Protein AF-A0A1G0PG76-F1 (afdb_monomer_lite)

Sequence (244 aa):
MGQVPKQGDIPYLIIGNGRLAKHIAHYFDLSEIPYLNWYRKSSKSLSSLIPQSQKILVLINDDEIENFISQNKTSFENKTWIHCSGLLSTPLAESAHPLMTFTNELYDLETYKQIPFVAEKGRKTFVKLFPELSNPSFEIESELKPLYHAWCVMSGNFTTILWQRFFEVFEKQFKIDKEYSFPYLKMISENLMKSNSPLTGPLARGDKKVIEKNLSALQDEPFVEIYRSFVNTFNKMKEGGNQK

Secondary structure (DSSP, 8-state):
-PPPPPTT-EEEEEE--SHHHHHHHHHHHHTT--EEEE-TT-SS-HHHHGGGEEEEEE-S-HHHHHHHHHHHHTT-TTSEEEE--SS---TTSEEEEESS---SSPPPHHHHHH--EEEETTS--HHHH-TT----EEEE-GGGHHHHHHHHIIIIIIHHHHHHHHHHHHHHTS---GGGGHHHHHHHHHHHHH-S----SHHHHT-HHHHHHHHHHTTTSTHHHHHHHHHHHHHHHHHHHTT-

pLDDT: mean 93.19, std 12.08, range [35.09, 98.75]

Foldseek 3Di:
DDDDPPQAPAAEEEEDDDQVSVQVVVLCVLLVHGYHYDYPPDPDDPVVRLSSYQEYEHEDDPVCQVVVLVVPCVVPVRHAYEYQDLQDDDPSHWYWHWLDDTDNDHDDNVVVLATEIETAPPGDWPCRNCVSHNHHYYHDHNVCSVVVVVVSCVVPVVVVVVLVVVQVCCCPVVVHHSVVCVVVVVVLVVLVVPDPCSDDDCLVVVPVVVLVVVLVVCVVPPCSVVSVVVSVVSVVVVVVVVVD

Radius of gyration: 22.95 Å; chains: 1; bounding box: 56×47×60 Å

Structure (mmCIF, N/CA/C/O backbone):
data_AF-A0A1G0PG76-F1
#
_entry.id   AF-A0A1G0PG76-F1
#
loop_
_atom_site.group_PDB
_atom_site.id
_atom_site.type_symbol
_atom_site.label_atom_id
_atom_site.label_alt_id
_atom_site.label_comp_id
_atom_site.label_asym_id
_atom_site.label_entity_id
_atom_site.label_seq_id
_atom_site.pdbx_PDB_ins_code
_atom_site.Cartn_x
_atom_site.Cartn_y
_atom_site.Cartn_z
_atom_site.occupancy
_atom_site.B_iso_or_equiv
_atom_site.auth_seq_id
_atom_site.auth_comp_id
_atom_site.auth_asym_id
_atom_site.auth_atom_id
_atom_site.pdbx_PDB_model_num
ATOM 1 N N . MET A 1 1 ? 26.202 -26.787 -29.963 1.00 35.22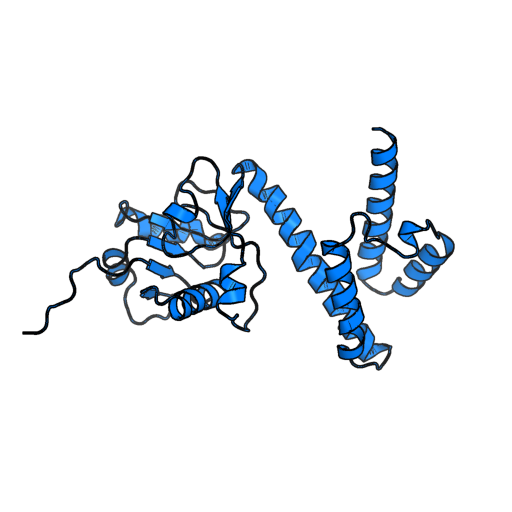 1 MET A N 1
ATOM 2 C CA . MET A 1 1 ? 26.374 -25.319 -29.998 1.00 35.22 1 MET A CA 1
ATOM 3 C C . MET A 1 1 ? 25.238 -24.713 -29.192 1.00 35.22 1 MET A C 1
ATOM 5 O O . MET A 1 1 ? 24.112 -24.718 -29.668 1.00 35.22 1 MET A O 1
ATOM 9 N N . GLY A 1 2 ? 25.495 -24.329 -27.940 1.00 39.50 2 GLY A N 1
ATOM 10 C CA . GLY A 1 2 ? 24.492 -23.652 -27.116 1.00 39.50 2 GLY A CA 1
ATOM 11 C C . GLY A 1 2 ? 24.314 -22.228 -27.626 1.00 39.50 2 GLY A C 1
ATOM 12 O O . GLY A 1 2 ? 25.303 -21.515 -27.782 1.00 39.50 2 GLY A O 1
ATOM 13 N N . GLN A 1 3 ? 23.083 -21.840 -27.949 1.00 35.22 3 GLN A N 1
ATOM 14 C CA . GLN A 1 3 ? 22.776 -20.451 -28.266 1.00 35.22 3 GLN A CA 1
ATOM 15 C C . GLN A 1 3 ? 23.076 -19.594 -27.034 1.00 35.22 3 GLN A C 1
ATOM 17 O O . GLN A 1 3 ? 22.558 -19.843 -25.948 1.00 35.22 3 GLN A O 1
ATOM 22 N N . VAL A 1 4 ? 23.941 -18.599 -27.209 1.00 42.03 4 VAL A N 1
ATOM 23 C CA . VAL A 1 4 ? 24.109 -17.509 -26.248 1.00 42.03 4 VAL A CA 1
ATOM 24 C C . VAL A 1 4 ? 22.804 -16.697 -26.280 1.00 42.03 4 VAL A C 1
ATOM 26 O O . VAL A 1 4 ? 22.388 -16.328 -27.382 1.00 42.03 4 VAL A O 1
ATOM 29 N N . PRO A 1 5 ? 22.134 -16.437 -25.139 1.00 38.19 5 PRO A N 1
ATOM 30 C CA . PRO A 1 5 ? 20.925 -15.614 -25.109 1.00 38.19 5 PRO A CA 1
ATOM 31 C C . PRO A 1 5 ? 21.213 -14.245 -25.726 1.00 38.19 5 PRO A C 1
ATOM 33 O O . PRO A 1 5 ? 22.286 -13.674 -25.494 1.00 38.19 5 PRO A O 1
ATOM 36 N N . LYS A 1 6 ? 20.290 -13.722 -26.539 1.00 46.47 6 LYS A N 1
ATOM 37 C CA . LYS A 1 6 ? 20.491 -12.424 -27.179 1.00 46.47 6 LYS A CA 1
ATOM 38 C C . LYS A 1 6 ? 20.482 -11.349 -26.093 1.00 46.47 6 LYS A C 1
ATOM 40 O O . LYS A 1 6 ? 19.709 -11.368 -25.139 1.00 46.47 6 LYS A O 1
ATOM 45 N N . GLN A 1 7 ? 21.395 -10.396 -26.221 1.00 45.19 7 GLN A N 1
ATOM 46 C CA . GLN A 1 7 ? 21.502 -9.265 -25.311 1.00 45.19 7 GLN A CA 1
ATOM 47 C C . GLN A 1 7 ? 20.238 -8.393 -25.465 1.00 45.19 7 GLN A C 1
ATOM 49 O O . GLN A 1 7 ? 20.139 -7.623 -26.416 1.00 45.19 7 GLN A O 1
ATOM 54 N N . GLY A 1 8 ? 19.251 -8.571 -24.574 1.00 53.16 8 GLY A N 1
ATOM 55 C CA . GLY A 1 8 ? 17.958 -7.865 -24.616 1.00 53.16 8 GLY A CA 1
ATOM 56 C C . GLY A 1 8 ? 16.705 -8.653 -24.190 1.00 53.16 8 GLY A C 1
ATOM 57 O O . GLY A 1 8 ? 15.612 -8.104 -24.313 1.00 53.16 8 GLY A O 1
ATOM 58 N N . ASP A 1 9 ? 16.838 -9.889 -23.695 1.00 71.62 9 ASP A N 1
ATOM 59 C CA . ASP A 1 9 ? 15.709 -10.829 -23.546 1.00 71.62 9 ASP A CA 1
ATOM 60 C C . ASP A 1 9 ? 14.936 -10.777 -22.203 1.00 71.62 9 ASP A C 1
ATOM 62 O O . ASP A 1 9 ? 13.908 -11.440 -22.081 1.00 71.62 9 ASP A O 1
ATOM 66 N N . ILE A 1 10 ? 15.368 -10.013 -21.185 1.00 86.00 10 ILE A N 1
ATOM 67 C CA . ILE A 1 10 ? 14.664 -9.973 -19.884 1.00 86.00 10 ILE A CA 1
ATOM 68 C C . ILE A 1 10 ? 13.759 -8.732 -19.811 1.00 86.00 10 ILE A C 1
ATOM 70 O O . ILE A 1 10 ? 14.250 -7.614 -19.943 1.00 86.00 10 ILE A O 1
ATOM 74 N N . PRO A 1 11 ? 12.442 -8.856 -19.577 1.00 91.19 11 PRO A N 1
ATOM 75 C CA . PRO A 1 11 ? 11.547 -7.702 -19.642 1.00 91.19 11 PRO A CA 1
ATOM 76 C C . PRO A 1 11 ? 11.787 -6.689 -18.509 1.00 91.19 11 PRO A C 1
ATOM 78 O O . PRO A 1 11 ? 11.746 -5.477 -18.756 1.00 91.19 11 PRO A O 1
ATOM 81 N N . TYR A 1 12 ? 12.120 -7.162 -17.302 1.00 97.94 12 TYR A N 1
ATOM 82 C CA . TYR A 1 12 ? 12.172 -6.333 -16.094 1.00 97.94 12 TYR A CA 1
ATOM 83 C C . TYR A 1 12 ? 13.510 -6.401 -15.346 1.00 97.94 12 TYR A C 1
ATOM 85 O O . TYR A 1 12 ? 14.101 -7.467 -15.180 1.00 97.94 12 TYR A O 1
ATOM 93 N N . LEU A 1 13 ? 13.949 -5.259 -14.812 1.00 98.12 13 LEU A N 1
ATOM 94 C CA . LEU A 1 13 ? 14.936 -5.168 -13.735 1.00 98.12 13 LEU A CA 1
ATOM 95 C C . LEU A 1 13 ? 14.282 -4.517 -12.515 1.00 98.12 13 LEU A C 1
ATOM 97 O O . LEU A 1 13 ? 13.878 -3.359 -12.572 1.00 98.12 13 LEU A O 1
ATOM 101 N N . ILE A 1 14 ? 14.215 -5.249 -11.408 1.00 98.56 14 ILE A N 1
ATOM 102 C CA . ILE A 1 14 ? 13.751 -4.756 -10.112 1.00 98.56 14 ILE A CA 1
ATOM 103 C C . ILE A 1 14 ? 14.937 -4.161 -9.352 1.00 98.56 14 ILE A C 1
ATOM 105 O O . ILE A 1 14 ? 15.944 -4.829 -9.122 1.00 98.56 14 ILE A O 1
ATOM 109 N N . ILE A 1 15 ? 14.800 -2.909 -8.935 1.00 98.38 15 ILE A N 1
ATOM 110 C CA . ILE A 1 15 ? 15.735 -2.203 -8.068 1.00 98.38 15 ILE A CA 1
ATOM 111 C C . ILE A 1 15 ? 15.159 -2.175 -6.656 1.00 98.38 15 ILE A C 1
ATOM 113 O O . ILE A 1 15 ? 14.087 -1.618 -6.427 1.00 98.38 15 ILE A O 1
ATOM 117 N N . GLY A 1 16 ? 15.911 -2.719 -5.704 1.00 97.56 16 GLY A N 1
ATOM 118 C CA . GLY A 1 16 ? 15.553 -2.766 -4.292 1.00 97.56 16 GLY A CA 1
ATOM 119 C C . GLY A 1 16 ? 15.305 -4.185 -3.782 1.00 97.56 16 GLY A C 1
ATOM 120 O O . GLY A 1 16 ? 15.069 -5.128 -4.531 1.00 97.56 16 GLY A O 1
ATOM 121 N N . ASN A 1 17 ? 15.370 -4.333 -2.461 1.00 96.75 17 ASN A N 1
ATOM 122 C CA . ASN A 1 17 ? 15.093 -5.584 -1.747 1.00 96.75 17 ASN A CA 1
ATOM 123 C C . ASN A 1 17 ? 14.160 -5.369 -0.539 1.00 96.75 17 ASN A C 1
ATOM 125 O O . ASN A 1 17 ? 14.140 -6.179 0.393 1.00 96.75 17 ASN A O 1
ATOM 129 N N . GLY A 1 18 ? 13.420 -4.255 -0.541 1.00 96.69 18 GLY A N 1
ATOM 130 C CA . GLY A 1 18 ? 12.389 -3.950 0.448 1.00 96.69 18 GLY A CA 1
ATOM 131 C C . GLY A 1 18 ? 11.157 -4.844 0.294 1.00 96.69 18 GLY A C 1
ATOM 132 O O . GLY A 1 18 ? 11.114 -5.724 -0.566 1.00 96.69 18 GLY A O 1
ATOM 133 N N . ARG A 1 19 ? 10.133 -4.614 1.125 1.00 96.81 19 ARG A N 1
ATOM 134 C CA . ARG A 1 19 ? 8.908 -5.437 1.129 1.00 96.81 19 ARG A CA 1
ATOM 135 C C . ARG A 1 19 ? 8.251 -5.489 -0.247 1.00 96.81 19 ARG A C 1
ATOM 137 O O . ARG A 1 19 ? 8.098 -6.574 -0.791 1.00 96.81 19 ARG A O 1
ATOM 144 N N . LEU A 1 20 ? 7.957 -4.331 -0.839 1.00 97.94 20 LEU A N 1
ATOM 145 C CA . LEU A 1 20 ? 7.322 -4.281 -2.155 1.00 97.94 20 LEU A CA 1
ATOM 146 C C . LEU A 1 20 ? 8.172 -4.968 -3.234 1.00 97.94 20 LEU A C 1
ATOM 148 O O . LEU A 1 20 ? 7.644 -5.751 -4.012 1.00 97.94 20 LEU A O 1
ATOM 152 N N . ALA A 1 21 ? 9.490 -4.748 -3.243 1.00 98.25 21 ALA A N 1
ATOM 153 C CA . ALA A 1 21 ? 10.380 -5.398 -4.203 1.00 98.25 21 ALA A CA 1
ATOM 154 C C . ALA A 1 21 ? 10.340 -6.931 -4.105 1.00 98.25 21 ALA A C 1
ATOM 156 O O . ALA A 1 21 ? 10.323 -7.606 -5.130 1.00 98.25 21 ALA A O 1
ATOM 157 N N . LYS A 1 22 ? 10.283 -7.482 -2.884 1.00 98.44 22 LYS A N 1
ATOM 158 C CA . LYS A 1 22 ? 10.145 -8.929 -2.654 1.00 98.44 22 LYS A CA 1
ATOM 159 C C . LYS A 1 22 ? 8.788 -9.461 -3.108 1.00 98.44 22 LYS A C 1
ATOM 161 O O . LYS A 1 22 ? 8.741 -10.522 -3.713 1.00 98.44 22 LYS A O 1
ATOM 166 N N . HIS A 1 23 ? 7.713 -8.722 -2.844 1.00 98.75 23 HIS A N 1
ATOM 167 C CA . HIS A 1 23 ? 6.365 -9.083 -3.285 1.00 98.75 23 HIS A CA 1
ATOM 168 C C . HIS A 1 23 ? 6.232 -9.078 -4.809 1.00 98.75 23 HIS A C 1
ATOM 170 O O . HIS A 1 23 ? 5.722 -10.038 -5.369 1.00 98.75 23 HIS A O 1
ATOM 176 N N . ILE A 1 24 ? 6.740 -8.049 -5.494 1.00 98.50 24 ILE A N 1
ATOM 177 C CA . ILE A 1 24 ? 6.712 -7.990 -6.964 1.00 98.50 24 ILE A CA 1
ATOM 178 C C . ILE A 1 24 ? 7.591 -9.083 -7.580 1.00 98.50 24 ILE A C 1
ATOM 180 O O . ILE A 1 24 ? 7.164 -9.733 -8.527 1.00 98.50 24 ILE A O 1
ATOM 184 N N . ALA A 1 25 ? 8.782 -9.326 -7.024 1.00 98.56 25 ALA A N 1
ATOM 185 C CA . ALA A 1 25 ? 9.640 -10.432 -7.446 1.00 98.56 25 ALA A CA 1
ATOM 186 C C . ALA A 1 25 ? 8.922 -11.785 -7.308 1.00 98.56 25 ALA A C 1
ATOM 188 O O . ALA A 1 25 ? 8.864 -12.549 -8.264 1.00 98.56 25 ALA A O 1
ATOM 189 N N . HIS A 1 26 ? 8.287 -12.032 -6.159 1.00 98.75 26 HIS A N 1
ATOM 190 C CA . HIS A 1 26 ? 7.526 -13.256 -5.940 1.00 98.75 26 HIS A CA 1
ATOM 191 C C . HIS A 1 26 ? 6.313 -13.376 -6.871 1.00 98.75 26 HIS A C 1
ATOM 193 O O . HIS A 1 26 ? 6.038 -14.452 -7.392 1.00 98.75 26 HIS A O 1
ATOM 199 N N . TYR A 1 27 ? 5.605 -12.275 -7.132 1.00 98.69 27 TYR A N 1
ATOM 200 C CA . TYR A 1 27 ? 4.502 -12.272 -8.087 1.00 98.69 27 TYR A CA 1
ATOM 201 C C . TYR A 1 27 ? 4.983 -12.600 -9.510 1.00 98.69 27 TYR A C 1
ATOM 203 O O . TYR A 1 27 ? 4.332 -13.368 -10.219 1.00 98.69 27 TYR A O 1
ATOM 211 N N . PHE A 1 28 ? 6.141 -12.073 -9.915 1.00 98.56 28 PHE A N 1
ATOM 212 C CA . PHE A 1 28 ? 6.766 -12.417 -11.191 1.00 98.56 28 PHE A CA 1
ATOM 213 C C . PHE A 1 28 ? 7.181 -13.889 -11.251 1.00 98.56 28 PHE A C 1
ATOM 215 O O . PHE A 1 28 ? 6.883 -14.529 -12.254 1.00 98.56 28 PHE A O 1
ATOM 222 N N . ASP A 1 29 ? 7.763 -14.446 -10.182 1.00 98.50 29 ASP A N 1
ATOM 223 C CA . ASP A 1 29 ? 8.077 -15.881 -10.096 1.00 98.50 29 ASP A CA 1
ATOM 224 C C . ASP A 1 29 ? 6.819 -16.743 -10.293 1.00 98.50 29 ASP A C 1
ATOM 226 O O . ASP A 1 29 ? 6.805 -17.648 -11.125 1.00 98.50 29 ASP A O 1
ATOM 230 N N . LEU A 1 30 ? 5.737 -16.431 -9.568 1.00 98.50 30 LEU A N 1
ATOM 231 C CA . LEU A 1 30 ? 4.459 -17.150 -9.659 1.00 98.50 30 LEU A CA 1
ATOM 232 C C . LEU A 1 30 ? 3.773 -17.002 -11.025 1.00 98.50 30 LEU A C 1
ATOM 234 O O . LEU A 1 30 ? 2.952 -17.841 -11.389 1.00 98.50 30 LEU A O 1
ATOM 238 N N . SER A 1 31 ? 4.080 -15.930 -11.754 1.00 97.81 31 SER A N 1
ATOM 239 C CA . SER A 1 31 ? 3.530 -15.640 -13.085 1.00 97.81 31 SER A CA 1
ATOM 240 C C . SER A 1 31 ? 4.474 -16.046 -14.220 1.00 97.81 31 SER A C 1
ATOM 242 O O . SER A 1 31 ? 4.197 -15.727 -15.373 1.00 97.81 31 SER A O 1
ATOM 244 N N . GLU A 1 32 ? 5.594 -16.704 -13.900 1.00 97.38 32 GLU A N 1
ATOM 245 C CA . GLU A 1 32 ? 6.640 -17.104 -14.850 1.00 97.38 32 GLU A CA 1
ATOM 246 C C . GLU A 1 32 ? 7.201 -15.931 -15.683 1.00 97.38 32 GLU A C 1
ATOM 248 O O . GLU A 1 32 ? 7.627 -16.097 -16.826 1.00 97.38 32 GLU A O 1
ATOM 253 N N . ILE A 1 33 ? 7.225 -14.724 -15.107 1.00 97.38 33 ILE A N 1
ATOM 254 C CA . ILE A 1 33 ? 7.750 -13.515 -15.750 1.00 97.38 33 ILE A CA 1
ATOM 255 C C . ILE A 1 33 ? 9.249 -13.410 -15.447 1.00 97.38 33 ILE A C 1
ATOM 257 O O . ILE A 1 33 ? 9.623 -13.206 -14.291 1.00 97.38 33 ILE A O 1
ATOM 261 N N . PRO A 1 34 ? 10.140 -13.474 -16.453 1.00 97.06 34 PRO A N 1
ATOM 262 C CA . PRO A 1 34 ? 11.570 -13.353 -16.208 1.00 97.06 34 PRO A CA 1
ATOM 263 C C . PRO A 1 34 ? 11.936 -11.948 -15.720 1.00 97.06 34 PRO A C 1
ATOM 265 O O . PRO A 1 34 ? 11.522 -10.941 -16.298 1.00 97.06 34 PRO A O 1
ATOM 268 N N . TYR A 1 35 ? 12.777 -11.857 -14.692 1.00 97.81 35 TYR A N 1
ATOM 269 C CA . TYR A 1 35 ? 13.286 -10.577 -14.207 1.00 97.81 35 TYR A CA 1
ATOM 270 C C . TYR A 1 35 ? 14.723 -10.681 -13.697 1.00 97.81 35 TYR A C 1
ATOM 272 O O . TYR A 1 35 ? 15.227 -11.743 -13.335 1.00 97.81 35 TYR A O 1
ATOM 280 N N . LEU A 1 36 ? 15.392 -9.533 -13.659 1.00 97.56 36 LEU A N 1
ATOM 281 C CA . LEU A 1 36 ? 16.628 -9.326 -12.915 1.00 97.56 36 LEU A CA 1
ATOM 282 C C . LEU A 1 36 ? 16.313 -8.572 -11.625 1.00 97.56 36 LEU A C 1
ATOM 284 O O . LEU A 1 36 ? 15.380 -7.775 -11.579 1.00 97.56 36 LEU A O 1
ATOM 288 N N . ASN A 1 37 ? 17.124 -8.761 -10.588 1.00 97.44 37 ASN A N 1
ATOM 289 C CA . ASN A 1 37 ? 17.038 -7.977 -9.360 1.00 97.44 37 ASN A CA 1
ATOM 290 C C . ASN A 1 37 ? 18.407 -7.378 -9.024 1.00 97.44 37 ASN A C 1
ATOM 292 O O . ASN A 1 37 ? 19.436 -8.048 -9.154 1.00 97.44 37 ASN A O 1
ATOM 296 N N . TRP A 1 38 ? 18.413 -6.117 -8.602 1.00 97.88 38 TRP A N 1
ATOM 297 C CA . TRP A 1 38 ? 19.582 -5.436 -8.075 1.00 97.88 38 TRP A CA 1
ATOM 298 C C . TRP A 1 38 ? 19.243 -4.628 -6.819 1.00 97.88 38 TRP A C 1
ATOM 300 O O . TRP A 1 38 ? 18.229 -3.946 -6.730 1.00 97.88 38 TRP A O 1
ATOM 310 N N . TYR A 1 39 ? 20.156 -4.630 -5.856 1.00 96.00 39 TYR A N 1
ATOM 311 C CA . TYR A 1 39 ? 20.132 -3.778 -4.664 1.00 96.00 39 TYR A CA 1
ATOM 312 C C . TYR A 1 39 ? 21.570 -3.478 -4.223 1.00 96.00 39 TYR A C 1
ATOM 314 O O . TYR A 1 39 ? 22.495 -4.174 -4.631 1.00 96.00 39 TYR A O 1
ATOM 322 N N . ARG A 1 40 ? 21.786 -2.492 -3.339 1.00 89.69 40 ARG A N 1
ATOM 323 C CA . ARG A 1 40 ? 23.129 -1.962 -2.985 1.00 89.69 40 ARG A CA 1
ATOM 324 C C . ARG A 1 40 ? 24.187 -3.006 -2.585 1.00 89.69 40 ARG A C 1
ATOM 326 O O . ARG A 1 40 ? 25.368 -2.755 -2.765 1.00 89.69 40 ARG A O 1
ATOM 333 N N . LYS A 1 41 ? 23.781 -4.156 -2.033 1.00 90.00 41 LYS A N 1
ATOM 334 C CA . LYS A 1 41 ? 24.682 -5.253 -1.619 1.00 90.00 41 LYS A CA 1
ATOM 335 C C . LYS A 1 41 ? 24.812 -6.373 -2.668 1.00 90.00 41 LYS A C 1
ATOM 337 O O . LYS A 1 41 ? 25.320 -7.444 -2.354 1.00 90.00 41 LYS A O 1
ATOM 342 N N . SER A 1 42 ? 24.305 -6.166 -3.882 1.00 88.50 42 SER A N 1
ATOM 343 C CA . SER A 1 42 ? 24.417 -7.128 -4.983 1.00 88.50 42 SER A CA 1
ATOM 344 C C . SER A 1 42 ? 25.855 -7.210 -5.490 1.00 88.50 42 SER A C 1
ATOM 346 O O . SER A 1 42 ? 26.544 -6.199 -5.579 1.00 88.50 42 SER A O 1
ATOM 348 N N . SER A 1 43 ? 26.295 -8.410 -5.869 1.00 87.50 43 SER A N 1
ATOM 349 C CA . SER A 1 43 ? 27.638 -8.640 -6.424 1.00 87.50 43 SER A CA 1
ATOM 350 C C . SER A 1 43 ? 27.792 -8.150 -7.867 1.00 87.50 43 SER A C 1
ATOM 352 O O . SER A 1 43 ? 28.896 -7.831 -8.300 1.00 87.50 43 SER A O 1
ATOM 354 N N . LYS A 1 44 ? 26.691 -8.086 -8.625 1.00 89.88 44 LYS A N 1
ATOM 355 C CA . LYS A 1 44 ? 26.675 -7.590 -10.006 1.00 89.88 44 LYS A CA 1
ATOM 356 C C . LYS A 1 44 ? 26.529 -6.068 -10.036 1.00 89.88 44 LYS A C 1
ATOM 358 O O . LYS A 1 44 ? 25.725 -5.499 -9.298 1.00 89.88 44 LYS A O 1
ATOM 363 N N . SER A 1 45 ? 27.259 -5.418 -10.941 1.00 92.12 45 SER A N 1
ATOM 364 C CA . SER A 1 45 ? 27.131 -3.976 -11.173 1.00 92.12 45 SER A CA 1
ATOM 365 C C . SER A 1 45 ? 25.785 -3.636 -11.815 1.00 92.12 45 SER A C 1
ATOM 367 O O . SER A 1 45 ? 25.394 -4.266 -12.801 1.00 92.12 45 SER A O 1
ATOM 369 N N . LEU A 1 46 ? 25.126 -2.580 -11.332 1.00 92.81 46 LEU A N 1
ATOM 370 C CA . LEU A 1 46 ? 23.895 -2.051 -11.921 1.00 92.81 46 LEU A CA 1
ATOM 371 C C . LEU A 1 46 ? 24.064 -1.706 -13.410 1.00 92.81 46 LEU A C 1
ATOM 373 O O . LEU A 1 46 ? 23.217 -2.065 -14.228 1.00 92.81 46 LEU A O 1
ATOM 377 N N . SER A 1 47 ? 25.197 -1.095 -13.778 1.00 90.62 47 SER A N 1
ATOM 378 C CA . SER A 1 47 ? 25.503 -0.714 -15.165 1.00 90.62 47 SER A CA 1
ATOM 379 C C . SER A 1 47 ? 25.587 -1.909 -16.118 1.00 90.62 47 SER A C 1
ATOM 381 O O . SER A 1 47 ? 25.379 -1.748 -17.316 1.00 90.62 47 SER A O 1
ATOM 383 N N . SER A 1 48 ? 25.841 -3.115 -15.594 1.00 91.44 48 SER A N 1
ATOM 384 C CA . SER A 1 48 ? 25.833 -4.350 -16.385 1.00 91.44 48 SER A CA 1
ATOM 385 C C . SER A 1 48 ? 24.429 -4.934 -16.577 1.00 91.44 48 SER A C 1
ATOM 387 O O . SER A 1 48 ? 24.201 -5.649 -17.551 1.00 91.44 48 SER A O 1
ATOM 389 N N . LEU A 1 49 ? 23.484 -4.635 -15.677 1.00 93.88 49 LEU A N 1
ATOM 390 C CA . LEU A 1 49 ? 22.139 -5.224 -15.662 1.00 93.88 49 LEU A CA 1
ATOM 391 C C . LEU A 1 49 ? 21.109 -4.381 -16.419 1.00 93.88 49 LEU A C 1
ATOM 393 O O . LEU A 1 49 ? 20.267 -4.942 -17.117 1.00 93.88 49 LEU A O 1
ATOM 397 N N . ILE A 1 50 ? 21.183 -3.047 -16.335 1.00 93.44 50 ILE A N 1
ATOM 398 C CA . ILE A 1 50 ? 20.242 -2.159 -17.042 1.00 93.44 50 ILE A CA 1
ATOM 399 C C . ILE A 1 50 ? 20.201 -2.437 -18.560 1.00 93.44 50 ILE A C 1
ATOM 401 O O . ILE A 1 50 ? 19.099 -2.531 -19.106 1.00 93.44 50 ILE A O 1
ATOM 405 N N . PRO A 1 51 ? 21.330 -2.646 -19.274 1.00 92.88 51 PRO A N 1
ATOM 406 C CA . PRO A 1 51 ? 21.291 -2.961 -20.703 1.00 92.88 51 PRO A CA 1
ATOM 407 C C . PRO A 1 51 ? 20.459 -4.203 -21.047 1.00 92.88 51 PRO A C 1
ATOM 409 O O . PRO A 1 51 ? 19.839 -4.225 -22.108 1.00 92.88 51 PRO A O 1
ATOM 412 N N . GLN A 1 52 ? 20.412 -5.190 -20.145 1.00 93.88 52 GLN A N 1
ATOM 413 C CA . GLN A 1 52 ? 19.756 -6.489 -20.341 1.00 93.88 52 GLN A CA 1
ATOM 414 C C . GLN A 1 52 ? 18.234 -6.444 -20.160 1.00 93.88 52 GLN A C 1
ATOM 416 O O . GLN A 1 52 ? 17.573 -7.435 -20.451 1.00 93.88 52 GLN A O 1
ATOM 421 N N . SER A 1 53 ? 17.692 -5.322 -19.674 1.00 93.38 53 SER A N 1
ATOM 422 C CA . SER A 1 53 ? 16.266 -5.164 -19.378 1.00 93.38 53 SER A CA 1
ATOM 423 C C . SER A 1 53 ? 15.631 -4.011 -20.141 1.00 93.38 53 SER A C 1
ATOM 425 O O . SER A 1 53 ? 16.322 -3.078 -20.545 1.00 93.38 53 SER A O 1
ATOM 427 N N . GLN A 1 54 ? 14.320 -4.059 -20.380 1.00 93.81 54 GLN A N 1
ATOM 428 C CA . GLN A 1 54 ? 13.599 -2.975 -21.066 1.00 93.81 54 GLN A CA 1
ATOM 429 C C . GLN A 1 54 ? 12.925 -2.009 -20.087 1.00 93.81 54 GLN A C 1
ATOM 431 O O . GLN A 1 54 ? 12.871 -0.798 -20.338 1.00 93.81 54 GLN A O 1
ATOM 436 N N . LYS A 1 55 ? 12.424 -2.545 -18.972 1.00 97.38 55 LYS A N 1
ATOM 437 C CA . LYS A 1 55 ? 11.685 -1.809 -17.947 1.00 97.38 55 LYS A CA 1
ATOM 438 C C . LYS A 1 55 ? 12.406 -1.918 -16.606 1.00 97.38 55 LYS A C 1
ATOM 440 O O . LYS A 1 55 ? 12.746 -3.015 -16.170 1.00 97.38 55 LYS A O 1
ATOM 445 N N . ILE A 1 56 ? 12.644 -0.781 -15.959 1.00 98.12 56 ILE A N 1
ATOM 446 C CA . ILE A 1 56 ? 13.381 -0.683 -14.696 1.00 98.12 56 ILE A CA 1
ATOM 447 C C . ILE A 1 56 ? 12.405 -0.272 -13.596 1.00 98.12 56 ILE A C 1
ATOM 449 O O . ILE A 1 56 ? 11.911 0.854 -13.600 1.00 98.12 56 ILE A O 1
ATOM 453 N N . LEU A 1 57 ? 12.117 -1.185 -12.673 1.00 98.50 57 LEU A N 1
ATOM 454 C CA . LEU A 1 57 ? 11.205 -0.975 -11.551 1.00 98.50 57 LEU A CA 1
ATOM 455 C C . LEU A 1 57 ? 11.997 -0.488 -10.341 1.00 98.50 57 LEU A C 1
ATOM 457 O O . LEU A 1 57 ? 12.745 -1.249 -9.734 1.00 98.50 57 LEU A O 1
ATOM 461 N N . VAL A 1 58 ? 11.822 0.774 -9.976 1.00 98.50 58 VAL A N 1
ATOM 462 C CA . VAL A 1 58 ? 12.505 1.423 -8.858 1.00 98.50 58 VAL A CA 1
ATOM 463 C C . VAL A 1 58 ? 11.645 1.302 -7.602 1.00 98.50 58 VAL A C 1
ATOM 465 O O . VAL A 1 58 ? 10.761 2.118 -7.354 1.00 98.50 58 VAL A O 1
ATOM 468 N N . LEU A 1 59 ? 11.886 0.237 -6.830 1.00 98.19 59 LEU A N 1
ATOM 469 C CA . LEU A 1 59 ? 11.116 -0.159 -5.643 1.00 98.19 59 LEU A CA 1
ATOM 470 C C . LEU A 1 59 ? 11.941 0.056 -4.363 1.00 98.19 59 LEU A C 1
ATOM 472 O O . LEU A 1 59 ? 12.202 -0.869 -3.584 1.00 98.19 59 LEU A O 1
ATOM 476 N N . ILE A 1 60 ? 12.383 1.299 -4.184 1.00 97.25 60 ILE A N 1
ATOM 477 C CA . ILE A 1 60 ? 13.149 1.797 -3.032 1.00 97.25 60 ILE A CA 1
ATOM 478 C C . ILE A 1 60 ? 12.330 2.849 -2.273 1.00 97.25 60 ILE A C 1
ATOM 480 O O . ILE A 1 60 ? 11.167 3.070 -2.596 1.00 97.25 60 ILE A O 1
ATOM 484 N N . ASN A 1 61 ? 12.919 3.473 -1.252 1.00 95.25 61 ASN A N 1
ATOM 485 C CA . ASN A 1 61 ? 12.259 4.544 -0.506 1.00 95.25 61 ASN A CA 1
ATOM 486 C C . ASN A 1 61 ? 11.916 5.723 -1.422 1.00 95.25 61 ASN A C 1
ATOM 488 O O . ASN A 1 61 ? 12.756 6.119 -2.230 1.00 95.25 61 ASN A O 1
ATOM 492 N N . ASP A 1 62 ? 10.729 6.303 -1.239 1.00 93.25 62 ASP A N 1
ATOM 493 C CA . ASP A 1 62 ? 10.186 7.371 -2.088 1.00 93.25 62 ASP A CA 1
ATOM 494 C C . ASP A 1 62 ? 11.151 8.553 -2.263 1.00 93.25 62 ASP A C 1
ATOM 496 O O . ASP A 1 62 ? 11.414 8.965 -3.393 1.00 93.25 62 ASP A O 1
ATOM 500 N N . ASP A 1 63 ? 11.773 9.004 -1.171 1.00 95.12 63 ASP A N 1
ATOM 501 C CA . ASP A 1 63 ? 12.731 10.122 -1.162 1.00 95.12 63 ASP A CA 1
ATOM 502 C C . ASP A 1 63 ? 14.003 9.858 -1.992 1.00 95.12 63 ASP A C 1
ATOM 504 O O . ASP A 1 63 ? 14.738 10.780 -2.344 1.00 95.12 63 ASP A O 1
ATOM 508 N N . GLU A 1 64 ? 14.296 8.595 -2.310 1.00 96.75 64 GLU A N 1
ATOM 509 C CA . GLU A 1 64 ? 15.484 8.204 -3.073 1.00 96.75 64 GLU A CA 1
ATOM 510 C C . GLU A 1 64 ? 15.191 7.984 -4.565 1.00 96.75 64 GLU A C 1
ATOM 512 O O . GLU A 1 64 ? 16.134 7.900 -5.356 1.00 96.75 64 GLU A O 1
ATOM 517 N N . ILE A 1 65 ? 13.916 7.892 -4.966 1.00 97.75 65 ILE A N 1
ATOM 518 C CA . ILE A 1 65 ? 13.507 7.463 -6.313 1.00 97.75 65 ILE A CA 1
ATOM 519 C C . ILE A 1 65 ? 14.027 8.419 -7.389 1.00 97.75 65 ILE A C 1
ATOM 521 O O . ILE A 1 65 ? 14.729 7.983 -8.303 1.00 97.75 65 ILE A O 1
ATOM 525 N N . GLU A 1 66 ? 13.717 9.714 -7.295 1.00 97.44 66 GLU A N 1
ATOM 526 C CA . GLU A 1 66 ? 14.090 10.680 -8.338 1.00 97.44 66 GLU A CA 1
ATOM 527 C C . GLU A 1 66 ? 15.604 10.823 -8.474 1.00 97.44 66 GLU A C 1
ATOM 529 O O . GLU A 1 66 ? 16.131 10.822 -9.589 1.00 97.44 66 GLU A O 1
ATOM 534 N N . ASN A 1 67 ? 16.314 10.895 -7.345 1.00 96.94 67 ASN A N 1
ATOM 535 C CA . ASN A 1 67 ? 17.769 10.990 -7.333 1.00 96.94 67 ASN A CA 1
ATOM 536 C C . ASN A 1 67 ? 18.404 9.735 -7.950 1.00 96.94 67 ASN A C 1
ATOM 538 O O . ASN A 1 67 ? 19.284 9.839 -8.805 1.00 96.94 67 ASN A O 1
ATOM 542 N N . PHE A 1 68 ? 17.915 8.546 -7.584 1.00 96.81 68 PHE A N 1
ATOM 543 C CA . PHE A 1 68 ? 18.395 7.294 -8.159 1.00 96.81 68 PHE A CA 1
ATOM 544 C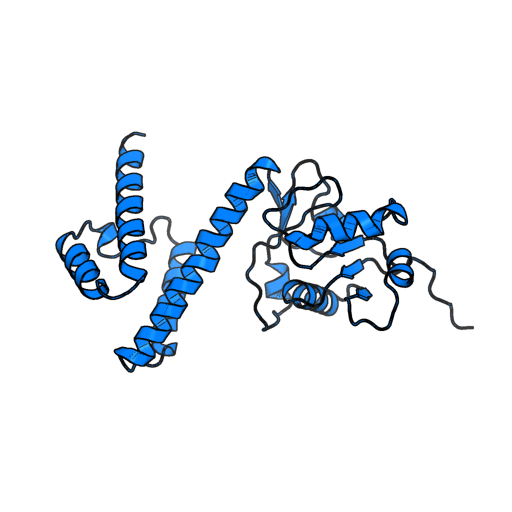 C . PHE A 1 68 ? 18.172 7.238 -9.674 1.00 96.81 68 PHE A C 1
ATOM 546 O O . PHE A 1 68 ? 19.089 6.882 -10.416 1.00 96.81 68 PHE A O 1
ATOM 553 N N . ILE A 1 69 ? 16.981 7.612 -10.151 1.00 97.00 69 ILE A N 1
ATOM 554 C CA . ILE A 1 69 ? 16.682 7.615 -11.587 1.00 97.00 69 ILE A CA 1
ATOM 555 C C . ILE A 1 69 ? 17.566 8.636 -12.304 1.00 97.00 69 ILE A C 1
ATOM 557 O O . ILE A 1 69 ? 18.202 8.286 -13.292 1.00 97.00 69 ILE A O 1
ATOM 561 N N . SER A 1 70 ? 17.675 9.860 -11.789 1.00 95.56 70 SER A N 1
ATOM 562 C CA . SER A 1 70 ? 18.464 10.934 -12.410 1.00 95.56 70 SER A CA 1
ATOM 563 C C . SER A 1 70 ? 19.933 10.550 -12.594 1.00 95.56 70 SER A C 1
ATOM 565 O O . SER A 1 70 ? 20.509 10.801 -13.648 1.00 95.56 70 SER A O 1
ATOM 567 N N . GLN A 1 71 ? 20.530 9.876 -11.606 1.00 94.19 71 GLN A N 1
ATOM 568 C CA . GLN A 1 71 ? 21.929 9.439 -11.666 1.00 94.19 71 GLN A CA 1
ATOM 569 C C . GLN A 1 71 ? 22.189 8.330 -12.694 1.00 94.19 71 GLN A C 1
ATOM 571 O O . GLN A 1 71 ? 23.309 8.199 -13.183 1.00 94.19 71 GLN A O 1
ATOM 576 N N . ASN A 1 72 ? 21.181 7.512 -13.009 1.00 93.94 72 ASN A N 1
ATOM 577 C CA . ASN A 1 72 ? 21.361 6.312 -13.828 1.00 93.94 72 ASN A CA 1
ATOM 578 C C . ASN A 1 72 ? 20.711 6.418 -15.216 1.00 93.94 72 ASN A C 1
ATOM 580 O O . ASN A 1 72 ? 21.120 5.714 -16.136 1.00 93.94 72 ASN A O 1
ATOM 584 N N . LYS A 1 73 ? 19.712 7.288 -15.397 1.00 91.00 73 LYS A N 1
ATOM 585 C CA . LYS A 1 73 ? 18.907 7.380 -16.623 1.00 91.00 73 LYS A CA 1
ATOM 586 C C . LYS A 1 73 ? 19.674 7.955 -17.809 1.00 91.00 73 LYS A C 1
ATOM 588 O O . LYS A 1 73 ? 19.408 7.521 -18.923 1.00 91.00 73 LYS A O 1
ATOM 593 N N . THR A 1 74 ? 20.630 8.861 -17.596 1.00 86.00 74 THR A N 1
ATOM 594 C CA . THR A 1 74 ? 21.374 9.541 -18.677 1.00 86.00 74 THR A CA 1
ATOM 595 C C . THR A 1 74 ? 22.071 8.561 -19.623 1.00 86.00 74 THR A C 1
ATOM 597 O O . THR A 1 74 ? 22.114 8.773 -20.828 1.00 86.00 74 THR A O 1
ATOM 600 N N . SER A 1 75 ? 22.560 7.435 -19.101 1.00 86.25 75 SER A N 1
ATOM 601 C CA . SER A 1 75 ? 23.198 6.389 -19.914 1.00 86.25 75 SER A CA 1
ATOM 602 C C . SER A 1 75 ? 22.197 5.433 -20.583 1.00 86.25 75 SER A C 1
ATOM 604 O O . SER A 1 75 ? 22.602 4.568 -21.357 1.00 86.25 75 SER A O 1
ATOM 606 N N . PHE A 1 76 ? 20.901 5.547 -20.265 1.00 88.88 76 PHE A N 1
ATOM 607 C CA . PHE A 1 76 ? 19.853 4.562 -20.558 1.00 88.88 76 PHE A CA 1
ATOM 608 C C . PHE A 1 76 ? 18.479 5.218 -20.819 1.00 88.88 76 PHE A C 1
ATOM 610 O O . PHE A 1 76 ? 17.448 4.773 -20.299 1.00 88.88 76 PHE A O 1
ATOM 617 N N . GLU A 1 77 ? 18.448 6.285 -21.624 1.00 87.12 77 GLU A N 1
ATOM 618 C CA . GLU A 1 77 ? 17.230 7.069 -21.896 1.00 87.12 77 GLU A CA 1
ATOM 619 C C . GLU A 1 77 ? 16.125 6.269 -22.600 1.00 87.12 77 GLU A C 1
ATOM 621 O O . GLU A 1 77 ? 14.940 6.532 -22.402 1.00 87.12 77 GLU A O 1
ATOM 626 N N . ASN A 1 78 ? 16.501 5.247 -23.372 1.00 89.75 78 ASN A N 1
ATOM 627 C CA . ASN A 1 78 ? 15.577 4.376 -24.097 1.00 89.75 78 ASN A CA 1
ATOM 628 C C . ASN A 1 78 ? 14.829 3.369 -23.203 1.00 89.75 78 ASN A C 1
ATOM 630 O O . ASN A 1 78 ? 13.948 2.657 -23.687 1.00 89.75 78 ASN A O 1
ATOM 634 N N . LYS A 1 79 ? 15.185 3.266 -21.918 1.00 94.44 79 LYS A N 1
ATOM 635 C CA . LYS A 1 79 ? 14.536 2.353 -20.970 1.00 94.44 79 LYS A CA 1
ATOM 636 C C . LYS A 1 79 ? 13.279 2.986 -20.380 1.00 94.44 79 LYS A C 1
ATOM 638 O O . LYS A 1 79 ? 13.216 4.195 -20.150 1.00 94.44 79 LYS A O 1
ATOM 643 N N . THR A 1 80 ? 12.279 2.160 -20.074 1.00 96.94 80 THR A N 1
ATOM 644 C CA . THR A 1 80 ? 11.093 2.622 -19.336 1.00 96.94 80 THR A CA 1
ATOM 645 C C . THR A 1 80 ? 11.356 2.494 -17.843 1.00 96.94 80 THR A C 1
ATOM 647 O O . THR A 1 80 ? 11.484 1.390 -17.329 1.00 96.94 80 THR A O 1
ATOM 650 N N . TRP A 1 81 ? 11.448 3.621 -17.148 1.00 98.25 81 TRP A N 1
ATOM 651 C CA . TRP A 1 81 ? 11.622 3.660 -15.699 1.00 98.25 81 TRP A CA 1
ATOM 652 C C . TRP A 1 81 ? 10.250 3.722 -15.041 1.00 98.25 81 TRP A C 1
ATOM 654 O O . TRP A 1 81 ? 9.394 4.467 -15.513 1.00 98.25 81 TRP A O 1
ATOM 664 N N . ILE A 1 82 ? 10.033 2.926 -13.999 1.00 98.62 82 ILE A N 1
ATOM 665 C CA . ILE A 1 82 ? 8.738 2.769 -13.335 1.00 98.62 82 ILE A CA 1
ATOM 666 C C . ILE A 1 82 ? 8.956 2.867 -11.829 1.00 98.62 82 ILE A C 1
ATOM 668 O O . ILE A 1 82 ? 9.884 2.250 -11.310 1.00 98.62 82 ILE A O 1
ATOM 672 N N . HIS A 1 83 ? 8.095 3.590 -11.122 1.00 98.56 83 HIS A N 1
ATOM 673 C CA . HIS A 1 83 ? 8.049 3.567 -9.663 1.00 98.56 83 HIS A CA 1
ATOM 674 C C . HIS A 1 83 ? 6.646 3.245 -9.146 1.00 98.56 83 HIS A C 1
ATOM 676 O O . HIS A 1 83 ? 5.642 3.410 -9.842 1.00 98.56 83 HIS A O 1
ATOM 682 N N . CYS A 1 84 ? 6.584 2.829 -7.882 1.00 98.31 84 CYS A N 1
ATOM 683 C CA . CYS A 1 84 ? 5.338 2.437 -7.230 1.00 98.31 84 CYS A CA 1
ATOM 684 C C . CYS A 1 84 ? 4.936 3.343 -6.061 1.00 98.31 84 CYS A C 1
ATOM 686 O O . CYS A 1 84 ? 4.021 2.979 -5.342 1.00 98.31 84 CYS A O 1
ATOM 688 N N . SER A 1 85 ? 5.577 4.500 -5.852 1.00 97.56 85 SER A N 1
ATOM 689 C CA . SER A 1 85 ? 5.089 5.499 -4.885 1.00 97.56 85 SER A CA 1
ATOM 690 C C . SER A 1 85 ? 3.662 5.954 -5.215 1.00 97.56 85 SER A C 1
ATOM 692 O O . SER A 1 85 ? 3.364 6.305 -6.361 1.00 97.56 85 SER A O 1
ATOM 694 N N . GLY A 1 86 ? 2.798 5.985 -4.196 1.00 95.62 86 GLY A N 1
ATOM 695 C CA . GLY A 1 86 ? 1.436 6.515 -4.301 1.00 95.62 86 GLY A CA 1
ATOM 696 C C . GLY A 1 86 ? 1.363 8.044 -4.296 1.00 95.62 86 GLY A C 1
ATOM 697 O O . GLY A 1 86 ? 0.338 8.595 -4.690 1.00 95.62 86 GLY A O 1
ATOM 698 N N . LEU A 1 87 ? 2.438 8.723 -3.881 1.00 95.75 87 LEU A N 1
ATOM 699 C CA . LEU A 1 87 ? 2.500 10.178 -3.722 1.00 95.75 87 LEU A CA 1
ATOM 700 C C . LEU A 1 87 ? 3.307 10.857 -4.834 1.00 95.75 87 LEU A C 1
ATOM 702 O O . LEU A 1 87 ? 2.861 11.858 -5.388 1.00 95.75 87 LEU A O 1
ATOM 706 N N . LEU A 1 88 ? 4.491 10.325 -5.150 1.00 97.06 88 LEU A N 1
ATOM 707 C CA . LEU A 1 88 ? 5.448 10.953 -6.061 1.00 97.06 88 LEU A CA 1
ATOM 708 C C . LEU A 1 88 ? 4.887 11.037 -7.481 1.00 97.06 88 LEU A C 1
ATOM 710 O O . LEU A 1 88 ? 4.495 10.014 -8.025 1.00 97.06 88 LEU A O 1
ATOM 714 N N . SER A 1 89 ? 4.914 12.214 -8.100 1.00 97.12 89 SER A N 1
ATOM 715 C CA . SER A 1 89 ? 4.662 12.412 -9.534 1.00 97.12 89 SER A CA 1
ATOM 716 C C . SER A 1 89 ? 5.899 13.056 -10.144 1.00 97.12 89 SER A C 1
ATOM 718 O O . SER A 1 89 ? 6.326 14.112 -9.680 1.00 97.12 89 SER A O 1
ATOM 720 N N . THR A 1 90 ? 6.490 12.433 -11.163 1.00 96.44 90 THR A N 1
ATOM 721 C CA . THR A 1 90 ? 7.758 12.891 -11.749 1.00 96.44 90 THR A CA 1
ATOM 722 C C . THR A 1 90 ? 7.816 12.621 -13.253 1.00 96.44 90 THR A C 1
ATOM 724 O O . THR A 1 90 ? 7.386 11.560 -13.709 1.00 96.44 90 THR A O 1
ATOM 727 N N . PRO A 1 91 ? 8.391 13.524 -14.070 1.00 95.69 91 PRO A N 1
ATOM 728 C CA . PRO A 1 91 ? 8.578 13.256 -15.495 1.00 95.69 91 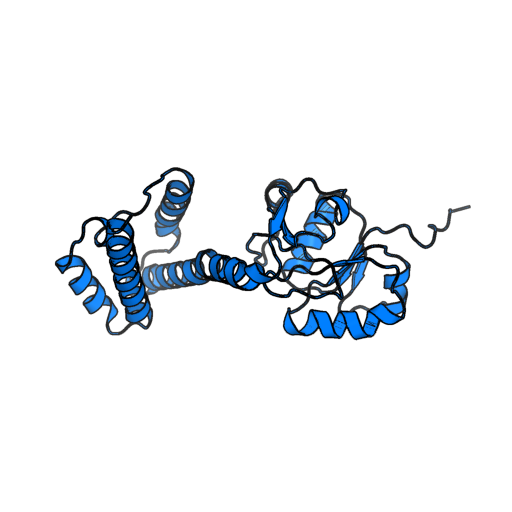PRO A CA 1
ATOM 729 C C . PRO A 1 91 ? 9.601 12.139 -15.763 1.00 95.69 91 PRO A C 1
ATOM 731 O O . PRO A 1 91 ? 9.595 11.557 -16.852 1.00 95.69 91 PRO A O 1
ATOM 734 N N . LEU A 1 92 ? 10.465 11.818 -14.790 1.00 96.56 92 LEU A N 1
ATOM 735 C CA . LEU A 1 92 ? 11.599 10.900 -14.949 1.00 96.56 92 LEU A CA 1
ATOM 736 C C . LEU A 1 92 ? 11.191 9.429 -15.145 1.00 96.56 92 LEU A C 1
ATOM 738 O O . LEU A 1 92 ? 11.945 8.656 -15.756 1.00 96.56 92 LEU A O 1
ATOM 742 N N . ALA A 1 93 ? 10.013 9.053 -14.645 1.00 97.62 93 ALA A N 1
ATOM 743 C CA . ALA A 1 93 ? 9.495 7.692 -14.659 1.00 97.62 93 ALA A CA 1
ATOM 744 C C . ALA A 1 93 ? 7.967 7.647 -14.782 1.00 97.62 93 ALA A C 1
ATOM 746 O O . ALA A 1 93 ? 7.262 8.626 -14.565 1.00 97.62 93 ALA A O 1
ATOM 747 N N . GLU A 1 94 ? 7.471 6.482 -15.168 1.00 98.38 94 GLU A N 1
ATOM 748 C CA . GLU A 1 94 ? 6.057 6.132 -15.156 1.00 98.38 94 GLU A CA 1
ATOM 749 C C . GLU A 1 94 ? 5.657 5.688 -13.740 1.00 98.38 94 GLU A C 1
ATOM 751 O O . GLU A 1 94 ? 6.473 5.122 -13.005 1.00 98.38 94 GLU A O 1
ATOM 756 N N . SER A 1 95 ? 4.397 5.900 -13.363 1.00 97.81 95 SER A N 1
ATOM 757 C CA . SER A 1 95 ? 3.885 5.513 -12.048 1.00 97.81 95 SER A CA 1
ATOM 758 C C . SER A 1 95 ? 2.866 4.382 -12.153 1.00 97.81 95 SER A C 1
ATOM 760 O O . SER A 1 95 ? 1.970 4.420 -12.993 1.00 97.81 95 SER A O 1
ATOM 762 N N . ALA A 1 96 ? 2.992 3.387 -11.274 1.00 98.25 96 ALA A N 1
ATOM 763 C CA . ALA A 1 96 ? 2.000 2.335 -11.081 1.00 98.25 96 ALA A CA 1
ATOM 764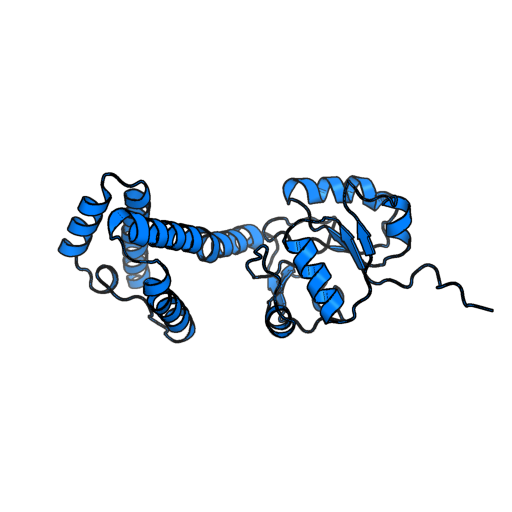 C C . ALA A 1 96 ? 1.967 1.931 -9.599 1.00 98.25 96 ALA A C 1
ATOM 766 O O . ALA A 1 96 ? 2.710 1.048 -9.171 1.00 98.25 96 ALA A O 1
ATOM 767 N N . HIS A 1 97 ? 1.137 2.597 -8.796 1.00 98.44 97 HIS A N 1
ATOM 768 C CA . HIS A 1 97 ? 1.001 2.307 -7.367 1.00 98.44 97 HIS A CA 1
ATOM 769 C C . HIS A 1 97 ? 0.036 1.129 -7.142 1.00 98.44 97 HIS A C 1
ATOM 771 O O . HIS A 1 97 ? -1.139 1.242 -7.501 1.00 98.44 97 HIS A O 1
ATOM 777 N N . PRO A 1 98 ? 0.481 0.011 -6.543 1.00 98.31 98 PRO A N 1
ATOM 778 C CA . PRO A 1 98 ? -0.422 -1.054 -6.121 1.00 98.31 98 PRO A CA 1
ATOM 779 C C . PRO A 1 98 ? -1.282 -0.585 -4.940 1.00 98.31 98 PRO A C 1
ATOM 781 O O . PRO A 1 98 ? -0.762 -0.243 -3.880 1.00 98.31 98 PRO A O 1
ATOM 784 N N . LEU A 1 99 ? -2.606 -0.617 -5.091 1.00 97.75 99 LEU A N 1
ATOM 785 C CA . LEU A 1 99 ? -3.558 -0.344 -4.016 1.00 97.75 99 LEU A CA 1
ATOM 786 C C . LEU A 1 99 ? -3.669 -1.571 -3.098 1.00 97.75 99 LEU A C 1
ATOM 788 O O . LEU A 1 99 ? -4.647 -2.313 -3.136 1.00 97.75 99 LEU A O 1
ATOM 792 N N . MET A 1 100 ? -2.625 -1.810 -2.304 1.00 96.69 100 MET A N 1
ATOM 793 C CA . MET A 1 100 ? -2.538 -2.941 -1.382 1.00 96.69 100 MET A CA 1
ATOM 794 C C . MET A 1 100 ? -1.586 -2.637 -0.219 1.00 96.69 100 MET A C 1
ATOM 796 O O . MET A 1 100 ? -0.760 -1.728 -0.286 1.00 96.69 100 MET A O 1
ATOM 800 N N . THR A 1 101 ? -1.693 -3.413 0.860 1.00 94.75 101 THR A N 1
ATOM 801 C CA . THR A 1 101 ? -0.702 -3.432 1.944 1.00 94.75 101 THR A CA 1
ATOM 802 C C . THR A 1 101 ? 0.275 -4.584 1.740 1.00 94.75 101 THR A C 1
ATOM 804 O O . THR A 1 101 ? -0.126 -5.640 1.269 1.00 94.75 101 THR A O 1
ATOM 807 N N . PHE A 1 102 ? 1.547 -4.396 2.092 1.00 95.31 102 PHE A N 1
ATOM 808 C CA . PHE A 1 102 ? 2.587 -5.413 1.922 1.00 95.31 102 PHE A CA 1
ATOM 809 C C . PHE A 1 102 ? 3.315 -5.654 3.242 1.00 95.31 102 PHE A C 1
ATOM 811 O O . PHE A 1 102 ? 4.011 -4.775 3.765 1.00 95.31 102 PHE A O 1
ATOM 818 N N . THR A 1 103 ? 3.173 -6.864 3.778 1.00 93.25 103 THR A N 1
ATOM 819 C CA . THR A 1 103 ? 3.881 -7.313 4.985 1.00 93.25 103 THR A CA 1
ATOM 820 C C . THR A 1 103 ? 5.112 -8.142 4.604 1.00 93.25 103 THR A C 1
ATOM 822 O O . THR A 1 103 ? 5.550 -8.133 3.453 1.00 93.25 103 THR A O 1
ATOM 825 N N . ASN A 1 104 ? 5.732 -8.815 5.575 1.00 95.19 104 ASN A N 1
ATOM 826 C CA . ASN A 1 104 ? 6.813 -9.758 5.281 1.00 95.19 104 ASN A CA 1
ATOM 827 C C . ASN A 1 104 ? 6.287 -11.089 4.720 1.00 95.19 104 ASN A C 1
ATOM 829 O O . ASN A 1 104 ? 7.047 -11.785 4.053 1.00 95.19 104 ASN A O 1
ATOM 833 N N . GLU A 1 105 ? 5.019 -11.411 4.981 1.00 96.94 105 GLU A N 1
ATOM 834 C CA . GLU A 1 105 ? 4.361 -12.588 4.422 1.00 96.94 105 GLU A CA 1
ATOM 835 C C . GLU A 1 105 ? 4.046 -12.328 2.956 1.00 96.94 105 GLU A C 1
ATOM 837 O O . GLU A 1 105 ? 3.474 -11.290 2.616 1.00 96.94 105 GLU A O 1
ATOM 842 N N . LEU A 1 106 ? 4.461 -13.257 2.101 1.00 98.31 106 LEU A N 1
ATOM 843 C CA . LEU A 1 106 ? 4.197 -13.226 0.670 1.00 98.31 106 LEU A CA 1
ATOM 844 C C . LEU A 1 106 ? 2.785 -13.749 0.387 1.00 98.31 106 LEU A C 1
ATOM 846 O O . LEU A 1 106 ? 2.237 -14.527 1.168 1.00 98.31 106 LEU A O 1
ATOM 850 N N . TYR A 1 107 ? 2.190 -13.299 -0.714 1.00 98.44 107 TYR A N 1
ATOM 851 C CA . TYR A 1 107 ? 0.824 -13.667 -1.079 1.00 98.44 107 TYR A CA 1
ATOM 852 C C . TYR A 1 107 ? 0.800 -14.784 -2.115 1.00 98.44 107 TYR A C 1
ATOM 854 O O . TYR A 1 107 ? 1.788 -15.037 -2.801 1.00 98.44 107 TYR A O 1
ATOM 862 N N . ASP A 1 108 ? -0.341 -15.457 -2.228 1.00 98.50 108 ASP A N 1
ATOM 863 C CA . ASP A 1 108 ? -0.579 -16.361 -3.344 1.00 98.50 108 ASP A CA 1
ATOM 864 C C . ASP A 1 108 ? -0.864 -15.585 -4.642 1.00 98.50 108 ASP A C 1
ATOM 866 O O . ASP A 1 108 ? -1.123 -14.375 -4.654 1.00 98.50 108 ASP A O 1
ATOM 870 N N . LEU A 1 109 ? -0.800 -16.305 -5.763 1.00 98.38 109 LEU A N 1
ATOM 871 C CA . LEU A 1 109 ? -0.970 -15.728 -7.094 1.00 98.38 109 LEU A CA 1
ATOM 872 C C . LEU A 1 109 ? -2.339 -15.052 -7.267 1.00 98.38 109 LEU A C 1
ATOM 874 O O . LEU A 1 109 ? -2.433 -13.993 -7.885 1.00 98.38 109 LEU A O 1
ATOM 878 N N . GLU A 1 110 ? -3.399 -15.647 -6.722 1.00 98.25 110 GLU A N 1
ATOM 879 C CA . GLU A 1 110 ? -4.760 -15.131 -6.879 1.00 98.25 110 GLU A CA 1
ATOM 880 C C . GLU A 1 110 ? -4.968 -13.830 -6.100 1.00 98.25 110 GLU A C 1
ATOM 882 O O . GLU A 1 110 ? -5.593 -12.901 -6.614 1.00 98.25 110 GLU A O 1
ATOM 887 N N . THR A 1 111 ? -4.364 -13.707 -4.918 1.00 98.31 111 THR A N 1
ATOM 888 C CA . THR A 1 111 ? -4.323 -12.451 -4.165 1.00 98.31 111 THR A CA 1
ATOM 889 C C . THR A 1 111 ? -3.579 -11.377 -4.953 1.00 98.31 111 THR A C 1
ATOM 891 O O . THR A 1 111 ? -4.088 -10.265 -5.089 1.00 98.31 111 THR A O 1
ATOM 894 N N . TYR A 1 112 ? -2.410 -11.691 -5.530 1.00 98.62 112 TYR A N 1
ATOM 895 C CA . TYR A 1 112 ? -1.671 -10.715 -6.337 1.00 98.62 112 TYR A CA 1
ATOM 896 C C . TYR A 1 112 ? -2.446 -10.252 -7.569 1.00 98.62 112 TYR A C 1
ATOM 898 O O . TYR A 1 112 ? -2.465 -9.052 -7.838 1.00 98.62 112 TYR A O 1
ATOM 906 N N . LYS A 1 113 ? -3.118 -11.155 -8.294 1.00 98.38 113 LYS A N 1
ATOM 907 C CA . LYS A 1 113 ? -3.927 -10.809 -9.479 1.00 98.38 113 LYS A CA 1
ATOM 908 C C . LYS A 1 113 ? -5.084 -9.860 -9.167 1.00 98.38 113 LYS A C 1
ATOM 910 O O . LYS A 1 113 ? -5.497 -9.094 -10.035 1.00 98.38 113 LYS A O 1
ATOM 915 N N . GLN A 1 114 ? -5.597 -9.885 -7.938 1.00 98.19 114 GLN A N 1
ATOM 916 C CA . GLN A 1 114 ? -6.693 -9.015 -7.510 1.00 98.19 114 GLN A CA 1
ATOM 917 C C . GLN A 1 114 ? -6.244 -7.594 -7.152 1.00 98.19 114 GLN A C 1
ATOM 919 O O . GLN A 1 114 ? -7.095 -6.709 -7.068 1.00 98.19 114 GLN A O 1
ATOM 924 N N . ILE A 1 115 ? -4.942 -7.348 -6.959 1.00 98.56 115 ILE A N 1
ATOM 925 C CA . ILE A 1 115 ? -4.430 -6.030 -6.559 1.00 98.56 115 ILE A CA 1
ATOM 926 C C . ILE A 1 115 ? -4.691 -5.009 -7.672 1.00 98.56 115 ILE A C 1
ATOM 928 O O . ILE A 1 115 ? -4.142 -5.166 -8.766 1.00 98.56 115 ILE A O 1
ATOM 932 N N . PRO A 1 116 ? -5.455 -3.933 -7.414 1.00 98.50 116 PRO A N 1
ATOM 933 C CA . PRO A 1 116 ? -5.590 -2.850 -8.370 1.00 98.50 116 PRO A CA 1
ATOM 934 C C . PRO A 1 116 ? -4.310 -2.019 -8.441 1.00 98.50 116 PRO A C 1
ATOM 936 O O . PRO A 1 116 ? -3.689 -1.743 -7.415 1.00 98.50 116 PRO A O 1
ATOM 939 N N . PHE A 1 117 ? -3.954 -1.541 -9.628 1.00 98.69 117 PHE A N 1
ATOM 940 C CA . PHE A 1 117 ? -2.881 -0.566 -9.813 1.00 98.69 117 PHE A CA 1
ATOM 941 C C . PHE A 1 117 ? -3.439 0.792 -10.227 1.00 98.69 117 PHE A C 1
ATOM 943 O O . PHE A 1 117 ? -4.296 0.892 -11.102 1.00 98.69 117 PHE A O 1
ATOM 950 N N . VAL A 1 118 ? -2.925 1.852 -9.612 1.00 98.56 118 VAL A N 1
ATOM 951 C CA . VAL A 1 118 ? -3.279 3.234 -9.939 1.00 98.56 118 VAL A CA 1
ATOM 952 C C . VAL A 1 118 ? -2.089 3.899 -10.620 1.00 98.56 118 VAL A C 1
ATOM 954 O O . VAL A 1 118 ? -1.011 4.019 -10.036 1.00 98.56 118 VAL A O 1
ATOM 957 N N . ALA A 1 119 ? -2.291 4.296 -11.871 1.00 98.12 119 ALA A N 1
ATOM 958 C CA . ALA A 1 119 ? -1.334 5.017 -12.698 1.00 98.12 119 ALA A CA 1
ATOM 959 C C . ALA A 1 119 ? -1.760 6.483 -12.883 1.00 98.12 119 ALA A C 1
ATOM 961 O O . ALA A 1 119 ? -2.811 6.921 -12.408 1.00 98.12 119 ALA A O 1
ATOM 962 N N . GLU A 1 120 ? -0.927 7.248 -13.577 1.00 98.06 120 GLU A N 1
ATOM 963 C CA . GLU A 1 120 ? -1.202 8.643 -13.919 1.00 98.06 120 GLU A CA 1
ATOM 964 C C . GLU A 1 120 ? -1.865 8.751 -15.291 1.00 98.06 120 GLU A C 1
ATOM 966 O O . GLU A 1 120 ? -1.441 8.118 -16.263 1.00 98.06 120 GLU A O 1
ATOM 971 N N . LYS A 1 121 ? -2.894 9.589 -15.379 1.00 97.75 121 LYS A N 1
ATOM 972 C CA . LYS A 1 121 ? -3.600 9.849 -16.628 1.00 97.75 121 LYS A CA 1
ATOM 973 C C . LYS A 1 121 ? -2.708 10.599 -17.617 1.00 97.75 121 LYS A C 1
ATOM 975 O O . LYS A 1 121 ? -1.925 11.466 -17.244 1.00 97.75 121 LYS A O 1
ATOM 980 N N . GLY A 1 122 ? -2.814 10.255 -18.900 1.00 97.06 122 GLY A N 1
ATOM 981 C CA . GLY A 1 122 ? -1.985 10.854 -19.958 1.00 97.06 122 GLY A CA 1
ATOM 982 C C . GLY A 1 122 ? -0.539 10.335 -20.000 1.00 97.06 122 GLY A C 1
ATOM 983 O O . GLY A 1 122 ? 0.246 10.769 -20.844 1.00 97.06 122 GLY A O 1
ATOM 984 N N . ARG A 1 123 ? -0.194 9.382 -19.126 1.00 97.06 123 ARG A N 1
ATOM 985 C CA . ARG A 1 123 ? 1.083 8.654 -19.099 1.00 97.06 123 ARG A CA 1
ATOM 986 C C . ARG A 1 123 ? 0.887 7.236 -19.655 1.00 97.06 123 ARG A C 1
ATOM 988 O O . ARG A 1 123 ? -0.136 6.931 -20.276 1.00 97.06 123 ARG A O 1
ATOM 995 N N . LYS A 1 124 ? 1.876 6.344 -19.519 1.00 97.62 124 LYS A N 1
ATOM 996 C CA . LYS A 1 124 ? 1.689 4.947 -19.947 1.00 97.62 124 LYS A CA 1
ATOM 997 C C . LYS A 1 124 ? 0.725 4.227 -18.999 1.00 97.62 124 LYS A C 1
ATOM 999 O O . LYS A 1 124 ? 0.986 4.100 -17.810 1.00 97.62 124 LYS A O 1
ATOM 1004 N N . THR A 1 125 ? -0.345 3.672 -19.563 1.00 97.62 125 THR A N 1
ATOM 1005 C CA . THR A 1 125 ? -1.306 2.809 -18.856 1.00 97.62 125 THR A CA 1
ATOM 1006 C C . THR A 1 125 ? -0.618 1.589 -18.234 1.00 97.62 125 THR A C 1
ATOM 1008 O O . THR A 1 125 ? 0.306 1.047 -18.849 1.00 97.62 125 THR A O 1
ATOM 1011 N N . PHE A 1 126 ? -1.146 1.057 -17.127 1.00 98.06 126 PHE A N 1
ATOM 1012 C CA . PHE A 1 126 ? -0.635 -0.168 -16.491 1.00 98.06 126 PHE A CA 1
ATOM 1013 C C . PHE A 1 126 ? -0.448 -1.330 -17.480 1.00 98.06 126 PHE A C 1
ATOM 1015 O O . PHE A 1 126 ? 0.628 -1.910 -17.524 1.00 98.06 126 PHE A O 1
ATOM 1022 N N . VAL A 1 127 ? -1.419 -1.592 -18.362 1.00 97.44 127 VAL A N 1
ATOM 1023 C CA . VAL A 1 127 ? -1.343 -2.668 -19.377 1.00 97.44 127 VAL A CA 1
ATOM 1024 C C . VAL A 1 127 ? -0.149 -2.507 -20.333 1.00 97.44 127 VAL A C 1
ATOM 1026 O O . VAL A 1 127 ? 0.429 -3.485 -20.791 1.00 97.44 127 VAL A O 1
ATOM 1029 N N . LYS A 1 128 ? 0.282 -1.272 -20.623 1.00 97.19 128 LYS A N 1
ATOM 1030 C CA . LYS A 1 128 ? 1.491 -1.013 -21.430 1.00 97.19 128 LYS A CA 1
ATOM 1031 C C . LYS A 1 128 ? 2.772 -1.221 -20.623 1.00 97.19 128 LYS A C 1
ATOM 1033 O O . LYS A 1 128 ? 3.802 -1.595 -21.184 1.00 97.19 128 LYS A O 1
ATOM 1038 N N . LEU A 1 129 ? 2.725 -0.938 -19.322 1.00 97.75 129 LEU A N 1
ATOM 1039 C CA . LEU A 1 129 ? 3.848 -1.137 -18.411 1.00 97.75 129 LEU A CA 1
ATOM 1040 C C . LEU A 1 129 ? 4.048 -2.622 -18.094 1.00 97.75 129 LEU A C 1
ATOM 1042 O O . LEU A 1 129 ? 5.184 -3.086 -18.121 1.00 97.75 129 LEU A O 1
ATOM 1046 N N . PHE A 1 130 ? 2.963 -3.366 -17.899 1.00 97.69 130 PHE A N 1
ATOM 1047 C CA . PHE A 1 130 ? 2.944 -4.763 -17.473 1.00 97.69 130 PHE A CA 1
ATOM 1048 C C . PHE A 1 130 ? 1.968 -5.597 -18.322 1.00 97.69 130 PHE A C 1
ATOM 1050 O O . PHE A 1 130 ? 0.941 -6.034 -17.811 1.00 97.69 130 PHE A O 1
ATOM 1057 N N . PRO A 1 131 ? 2.242 -5.807 -19.624 1.00 96.75 131 PRO A N 1
ATOM 1058 C CA . PRO A 1 131 ? 1.342 -6.535 -20.523 1.00 96.75 131 PRO A CA 1
ATOM 1059 C C . PRO A 1 131 ? 1.139 -8.009 -20.141 1.00 96.75 131 PRO A C 1
ATOM 1061 O O . PRO A 1 131 ? 0.181 -8.627 -20.593 1.00 96.75 131 PRO A O 1
ATOM 1064 N N . GLU A 1 132 ? 2.027 -8.571 -19.322 1.00 96.56 132 GLU A N 1
ATOM 1065 C CA . GLU A 1 132 ? 1.940 -9.933 -18.794 1.00 96.56 132 GLU A CA 1
ATOM 1066 C C . GLU A 1 132 ? 0.982 -10.038 -17.594 1.00 96.56 132 GLU A C 1
ATOM 1068 O O . GLU A 1 132 ? 0.596 -11.139 -17.204 1.00 96.56 132 GLU A O 1
ATOM 1073 N N . LEU A 1 133 ? 0.589 -8.904 -17.002 1.00 97.31 133 LEU A N 1
ATOM 1074 C CA . LEU A 1 133 ? -0.251 -8.846 -15.811 1.00 97.31 133 LEU A CA 1
ATOM 1075 C C . LEU A 1 133 ? -1.670 -8.382 -16.150 1.00 97.31 133 LEU A C 1
ATOM 1077 O O . LEU A 1 133 ? -1.877 -7.359 -16.798 1.00 97.31 133 LEU A O 1
ATOM 1081 N N . SER A 1 134 ? -2.664 -9.113 -15.643 1.00 96.50 134 SER A N 1
ATOM 1082 C CA . SER A 1 134 ? -4.098 -8.843 -15.856 1.00 96.50 134 SER A CA 1
ATOM 1083 C C . SER A 1 134 ? -4.765 -8.103 -14.691 1.00 96.50 134 SER A C 1
ATOM 1085 O O . SER A 1 134 ? -5.990 -8.087 -14.577 1.00 96.50 134 SER A O 1
ATOM 1087 N N . ASN A 1 135 ? -3.961 -7.493 -13.817 1.00 98.62 135 ASN A N 1
ATOM 1088 C CA . ASN A 1 135 ? -4.447 -6.748 -12.664 1.00 98.62 135 ASN A CA 1
ATOM 1089 C C . ASN A 1 135 ? -5.441 -5.643 -13.069 1.00 98.62 135 ASN A C 1
ATOM 1091 O O . ASN A 1 135 ? -5.218 -4.964 -14.079 1.00 98.62 135 ASN A O 1
ATOM 1095 N N . PRO A 1 136 ? -6.492 -5.388 -12.263 1.00 98.44 136 PRO A N 1
ATOM 1096 C CA . PRO A 1 136 ? -7.319 -4.200 -12.426 1.00 98.44 136 PRO A CA 1
ATOM 1097 C C . PRO A 1 136 ? -6.446 -2.946 -12.409 1.00 98.44 136 PRO A C 1
ATOM 1099 O O . PRO A 1 136 ? -5.524 -2.836 -11.601 1.00 98.44 136 PRO A O 1
ATOM 1102 N N . SER A 1 137 ? -6.735 -1.978 -13.272 1.00 98.38 137 SER A N 1
ATOM 1103 C CA . SER A 1 137 ? -5.949 -0.749 -13.314 1.00 98.38 137 SER A CA 1
ATOM 1104 C C . SER A 1 137 ? -6.792 0.481 -13.581 1.00 98.38 137 SER A C 1
ATOM 1106 O O . SER A 1 137 ? -7.719 0.435 -14.388 1.00 98.38 137 SER A O 1
ATOM 1108 N N . PHE A 1 138 ? -6.419 1.583 -12.938 1.00 98.44 138 PHE A N 1
ATOM 1109 C CA . PHE A 1 138 ? -7.095 2.871 -13.027 1.00 98.44 138 PHE A CA 1
ATOM 1110 C C . PHE A 1 138 ? -6.079 3.994 -13.212 1.00 98.44 138 PHE A C 1
ATOM 1112 O O . PHE A 1 138 ? -4.899 3.841 -12.897 1.00 98.44 138 PHE A O 1
ATOM 1119 N N . GLU A 1 139 ? -6.549 5.136 -13.699 1.00 98.31 139 GLU A N 1
ATOM 1120 C CA . GLU A 1 139 ? -5.734 6.328 -13.916 1.00 98.31 139 GLU A CA 1
ATOM 1121 C C . GLU A 1 139 ? -6.337 7.511 -13.160 1.00 98.31 139 GLU A C 1
ATOM 1123 O O . GLU A 1 139 ? -7.553 7.714 -13.182 1.00 98.31 139 GLU A O 1
ATOM 1128 N N . ILE A 1 140 ? -5.483 8.297 -12.505 1.00 98.12 140 ILE A N 1
ATOM 1129 C CA . ILE A 1 140 ? -5.859 9.557 -11.855 1.00 98.12 140 ILE A CA 1
ATOM 1130 C C . ILE A 1 140 ? -4.994 10.707 -12.365 1.00 98.12 140 ILE A C 1
ATOM 1132 O O . ILE A 1 140 ? -3.884 10.492 -12.851 1.00 98.12 140 ILE A O 1
ATOM 1136 N N . GLU A 1 141 ? -5.502 11.932 -12.248 1.00 98.31 141 GLU A N 1
ATOM 1137 C CA . GLU A 1 141 ? -4.705 13.136 -12.507 1.00 98.31 141 GLU A CA 1
ATOM 1138 C C . GLU A 1 141 ? -3.540 13.212 -11.502 1.00 98.31 141 GLU A C 1
ATOM 1140 O O . GLU A 1 141 ? -3.718 12.903 -10.316 1.00 98.31 141 GLU A O 1
ATOM 1145 N N . SER A 1 142 ? -2.353 13.628 -11.952 1.00 97.12 142 SER A N 1
ATOM 1146 C CA . SER A 1 142 ? -1.141 13.716 -11.120 1.00 97.12 142 SER A CA 1
ATOM 1147 C C . SER A 1 142 ? -1.342 14.581 -9.876 1.00 97.12 142 SER A C 1
ATOM 1149 O O . SER A 1 142 ? -0.871 14.246 -8.788 1.00 97.12 142 SER A O 1
ATOM 1151 N N . GLU A 1 143 ? -2.110 15.662 -10.006 1.00 97.31 143 GLU A N 1
ATOM 1152 C CA . GLU A 1 143 ? -2.389 16.623 -8.936 1.00 97.31 143 GLU A CA 1
ATOM 1153 C C . GLU A 1 143 ? -3.257 16.013 -7.826 1.00 97.31 143 GLU A C 1
ATOM 1155 O O . GLU A 1 143 ? -3.272 16.517 -6.702 1.00 97.31 143 GLU A O 1
ATOM 1160 N N . LEU A 1 144 ? -3.966 14.914 -8.114 1.00 97.75 144 LEU A N 1
ATOM 1161 C CA . LEU A 1 144 ? -4.798 14.203 -7.144 1.00 97.75 144 LEU A CA 1
ATOM 1162 C C . LEU A 1 144 ? -4.032 13.133 -6.364 1.00 97.75 144 LEU A C 1
ATOM 1164 O O . LEU A 1 144 ? -4.573 12.628 -5.378 1.00 97.75 144 LEU A O 1
ATOM 1168 N N . LYS A 1 145 ? -2.786 12.798 -6.730 1.00 97.00 145 LYS A N 1
ATOM 1169 C CA . LYS A 1 145 ? -1.994 11.782 -6.012 1.00 97.00 145 LYS A CA 1
ATOM 1170 C C . LYS A 1 145 ? -1.817 12.077 -4.524 1.00 97.00 145 LYS A C 1
ATOM 1172 O O . LYS A 1 145 ? -2.022 11.150 -3.740 1.00 97.00 145 LYS A O 1
ATOM 1177 N N . PRO A 1 146 ? -1.535 13.320 -4.081 1.00 97.62 146 PRO A N 1
ATOM 1178 C CA . PRO A 1 146 ? -1.465 13.616 -2.653 1.00 97.62 146 PRO A CA 1
ATOM 1179 C C . PRO A 1 146 ? -2.773 13.311 -1.918 1.00 97.62 146 PRO A C 1
ATOM 1181 O O . PRO A 1 146 ? -2.751 12.698 -0.852 1.00 97.62 146 PRO A O 1
ATOM 1184 N N . LEU A 1 147 ? -3.918 13.673 -2.506 1.00 98.19 147 LEU A N 1
ATOM 1185 C CA . LEU A 1 147 ? -5.231 13.391 -1.925 1.00 98.19 147 LEU A CA 1
ATOM 1186 C C . LEU A 1 147 ? -5.530 11.884 -1.915 1.00 98.19 147 LEU A C 1
ATOM 1188 O O . LEU A 1 147 ? -5.964 11.345 -0.899 1.00 98.19 147 LEU A O 1
ATOM 1192 N N . TYR A 1 148 ? -5.271 11.201 -3.028 1.00 98.19 148 TYR A N 1
ATOM 1193 C CA . TYR A 1 148 ? -5.411 9.752 -3.159 1.00 98.19 148 TYR A CA 1
ATOM 1194 C C . TYR A 1 148 ? -4.574 9.003 -2.113 1.00 98.19 148 TYR A C 1
ATOM 1196 O O . TYR A 1 148 ? -5.092 8.141 -1.398 1.00 98.19 148 TYR A O 1
ATOM 1204 N N . HIS A 1 149 ? -3.295 9.357 -1.980 1.00 97.25 149 HIS A N 1
ATOM 1205 C CA . HIS A 1 149 ? -2.393 8.714 -1.035 1.00 97.25 149 HIS A CA 1
ATOM 1206 C C . HIS A 1 149 ? -2.789 9.007 0.414 1.00 97.25 149 HIS A C 1
ATOM 1208 O O . HIS A 1 149 ? -2.782 8.094 1.238 1.00 97.25 149 HIS A O 1
ATOM 1214 N N . ALA A 1 150 ? -3.219 10.237 0.721 1.00 97.94 150 ALA A N 1
ATOM 1215 C CA . ALA A 1 150 ? -3.741 10.580 2.041 1.00 97.94 150 ALA A CA 1
ATOM 1216 C C . ALA A 1 150 ? -4.930 9.687 2.427 1.00 97.94 150 ALA A C 1
ATOM 1218 O O . ALA A 1 150 ? -4.948 9.143 3.531 1.00 97.94 150 ALA A O 1
ATOM 1219 N N . TRP A 1 151 ? -5.874 9.450 1.508 1.00 97.81 151 TRP A N 1
ATOM 1220 C CA . TRP A 1 151 ? -6.978 8.521 1.754 1.00 97.81 151 TRP A CA 1
ATOM 1221 C C . TRP A 1 151 ? -6.505 7.084 1.968 1.00 97.81 151 TRP A C 1
ATOM 1223 O O . TRP A 1 151 ? -6.976 6.449 2.907 1.00 97.81 151 TRP A O 1
ATOM 1233 N N . CYS A 1 152 ? -5.538 6.598 1.182 1.00 97.06 152 CYS A N 1
ATOM 1234 C CA . CYS A 1 152 ? -4.958 5.263 1.371 1.00 97.06 152 CYS A CA 1
ATOM 1235 C C . CYS A 1 152 ? -4.306 5.109 2.756 1.00 97.06 152 CYS A C 1
ATOM 1237 O O . CYS A 1 152 ? -4.512 4.104 3.440 1.00 97.06 152 CYS A O 1
ATOM 1239 N N . VAL A 1 153 ? -3.547 6.117 3.198 1.00 96.00 153 VAL A N 1
ATOM 1240 C CA . VAL A 1 153 ? -2.905 6.143 4.520 1.00 96.00 153 VAL A CA 1
ATOM 1241 C C . VAL A 1 153 ? -3.954 6.188 5.632 1.00 96.00 153 VAL A C 1
ATOM 1243 O O . VAL A 1 153 ? -3.860 5.427 6.596 1.00 96.00 153 VAL A O 1
ATOM 1246 N N . MET A 1 154 ? -4.981 7.030 5.496 1.00 96.31 154 MET A N 1
ATOM 1247 C CA . MET A 1 154 ? -6.060 7.125 6.480 1.00 96.31 154 MET A CA 1
ATOM 1248 C C . MET A 1 154 ? -6.863 5.824 6.586 1.00 96.31 154 MET A C 1
ATOM 1250 O O . MET A 1 154 ? -7.168 5.379 7.690 1.00 96.31 154 MET A O 1
ATOM 1254 N N . SER A 1 155 ? -7.202 5.189 5.462 1.00 95.81 155 SER A N 1
ATOM 1255 C CA . SER A 1 155 ? -8.000 3.961 5.467 1.00 95.81 155 SER A CA 1
ATOM 1256 C C . SER A 1 155 ? -7.194 2.727 5.865 1.00 95.81 155 SER A C 1
ATOM 1258 O O . SER A 1 155 ? -7.735 1.845 6.524 1.00 95.81 155 SER A O 1
ATOM 1260 N N . GLY A 1 156 ? -5.922 2.643 5.468 1.00 95.12 156 GLY A N 1
ATOM 1261 C CA . GLY A 1 156 ? -5.062 1.484 5.713 1.00 95.12 156 GLY A CA 1
ATOM 1262 C C . GLY A 1 156 ? -4.219 1.623 6.977 1.00 95.12 156 GLY A C 1
ATOM 1263 O O . GLY A 1 156 ? -4.366 0.854 7.929 1.00 95.12 156 GLY A O 1
ATOM 1264 N N . ASN A 1 157 ? -3.330 2.617 7.014 1.00 94.94 157 ASN A N 1
ATOM 1265 C CA . ASN A 1 157 ? -2.346 2.739 8.090 1.00 94.94 157 ASN A CA 1
ATOM 1266 C C . ASN A 1 157 ? -3.016 3.113 9.416 1.00 94.94 157 ASN A C 1
ATOM 1268 O O . ASN A 1 157 ? -2.716 2.504 10.442 1.00 94.94 157 ASN A O 1
ATOM 1272 N N . PHE A 1 158 ? -3.938 4.082 9.421 1.00 96.94 158 PHE A N 1
ATOM 1273 C CA . PHE A 1 158 ? -4.543 4.532 10.683 1.00 96.94 158 PHE A CA 1
ATOM 1274 C C . PHE A 1 158 ? -5.451 3.463 11.289 1.00 96.94 158 PHE A C 1
ATOM 1276 O O . PHE A 1 158 ? -5.421 3.248 12.500 1.00 96.94 158 PHE A O 1
ATOM 1283 N N . THR A 1 159 ? -6.215 2.745 10.464 1.00 96.00 159 THR A N 1
ATOM 1284 C CA . THR A 1 159 ? -7.029 1.622 10.948 1.00 96.00 159 THR A CA 1
ATOM 1285 C C . THR A 1 159 ? -6.150 0.491 11.479 1.00 96.00 159 THR A C 1
ATOM 1287 O O . THR A 1 159 ? -6.461 -0.071 12.525 1.00 96.00 159 THR A O 1
ATOM 1290 N N . THR A 1 160 ? -5.006 0.219 10.842 1.00 96.56 160 THR A N 1
ATOM 1291 C CA . THR A 1 160 ? -4.019 -0.747 11.348 1.00 96.56 160 THR A CA 1
ATOM 1292 C C . THR A 1 160 ? -3.508 -0.350 12.734 1.00 96.56 160 THR A C 1
ATOM 1294 O O . THR A 1 160 ? -3.497 -1.188 13.631 1.00 96.56 160 THR A O 1
ATOM 1297 N N . ILE A 1 161 ? -3.155 0.924 12.945 1.00 97.00 161 ILE A N 1
ATOM 1298 C CA . ILE A 1 161 ? -2.713 1.434 14.256 1.00 97.00 161 ILE A CA 1
ATOM 1299 C C . ILE A 1 161 ? -3.814 1.258 15.315 1.00 97.00 161 ILE A C 1
ATOM 1301 O O . ILE A 1 161 ? -3.533 0.802 16.425 1.00 97.00 161 ILE A O 1
ATOM 1305 N N . LEU A 1 162 ? -5.072 1.572 14.975 1.00 97.31 162 LEU A N 1
ATOM 1306 C CA . LEU A 1 162 ? -6.220 1.383 15.871 1.00 97.31 162 LEU A CA 1
ATOM 1307 C C . LEU A 1 162 ? -6.390 -0.085 16.283 1.00 97.31 162 LEU A C 1
ATOM 1309 O O . LEU A 1 162 ? -6.540 -0.377 17.469 1.00 97.31 162 LEU A O 1
ATOM 1313 N N . TRP A 1 163 ? -6.330 -1.011 15.323 1.00 97.56 163 TRP A N 1
ATOM 1314 C CA . TRP A 1 163 ? -6.470 -2.442 15.595 1.00 97.56 163 TRP A CA 1
ATOM 1315 C C . TRP A 1 163 ? -5.287 -3.018 16.366 1.00 97.56 163 TRP A C 1
ATOM 1317 O O . TRP A 1 163 ? -5.497 -3.806 17.284 1.00 97.56 163 TRP A O 1
ATOM 1327 N N . GLN A 1 164 ? -4.060 -2.587 16.066 1.00 97.19 164 GLN A N 1
ATOM 1328 C CA . GLN A 1 164 ? -2.882 -2.985 16.834 1.00 97.19 164 GLN A CA 1
ATOM 1329 C C . GLN A 1 164 ? -3.005 -2.562 18.298 1.00 97.19 164 GLN A C 1
ATOM 1331 O O . GLN A 1 164 ? -2.828 -3.399 19.183 1.00 97.19 164 GLN A O 1
ATOM 1336 N N . ARG A 1 165 ? -3.395 -1.306 18.566 1.00 97.38 165 ARG A N 1
ATOM 1337 C CA . ARG A 1 165 ? -3.629 -0.859 19.944 1.00 97.38 165 ARG A CA 1
ATOM 1338 C C . ARG A 1 165 ? -4.745 -1.654 20.611 1.00 97.38 165 ARG A C 1
ATOM 1340 O O . ARG A 1 165 ? -4.605 -2.031 21.772 1.00 97.38 165 ARG A O 1
ATOM 1347 N N . PHE A 1 166 ? -5.834 -1.917 19.891 1.00 97.56 166 PHE A N 1
ATOM 1348 C CA . PHE A 1 166 ? -6.939 -2.708 20.418 1.00 97.56 166 PHE A CA 1
ATOM 1349 C C . PHE A 1 166 ? -6.481 -4.112 20.835 1.00 97.56 166 PHE A C 1
ATOM 1351 O O . PHE A 1 166 ? -6.764 -4.512 21.961 1.00 97.56 166 PHE A O 1
ATOM 1358 N N . PHE A 1 167 ? -5.718 -4.818 19.992 1.00 98.19 167 PHE A N 1
ATOM 1359 C CA . PHE A 1 167 ? -5.168 -6.139 20.319 1.00 98.19 167 PHE A CA 1
ATOM 1360 C C . PHE A 1 167 ? -4.272 -6.098 21.560 1.00 98.19 167 PHE A C 1
ATOM 1362 O O . PHE A 1 167 ? -4.439 -6.915 22.462 1.00 98.19 167 PHE A O 1
ATOM 1369 N N . GLU A 1 168 ? -3.381 -5.108 21.656 1.00 97.69 168 GLU A N 1
ATOM 1370 C CA . GLU A 1 168 ? -2.517 -4.947 22.828 1.00 97.69 168 GLU A CA 1
ATOM 1371 C C . GLU A 1 168 ? -3.307 -4.722 24.123 1.00 97.69 168 GLU A C 1
ATOM 1373 O O . GLU A 1 168 ? -2.953 -5.277 25.163 1.00 97.69 168 GLU A O 1
ATOM 1378 N N . VAL A 1 169 ? -4.351 -3.889 24.084 1.00 96.31 169 VAL A N 1
ATOM 1379 C CA . VAL A 1 169 ? -5.210 -3.616 25.246 1.00 96.31 169 VAL A CA 1
ATOM 1380 C C . VAL A 1 169 ? -6.009 -4.865 25.628 1.00 96.31 169 VAL A C 1
ATOM 1382 O O . VAL A 1 169 ? -6.106 -5.181 26.816 1.00 96.31 169 VAL A O 1
ATOM 1385 N N . PHE A 1 170 ? -6.516 -5.608 24.639 1.00 96.94 170 PHE A N 1
ATOM 1386 C CA . PHE A 1 170 ? -7.242 -6.864 24.838 1.00 96.94 170 PHE A CA 1
ATOM 1387 C C . PHE A 1 170 ? -6.408 -7.884 25.619 1.00 96.94 170 PHE A C 1
ATOM 1389 O O . PHE A 1 170 ? -6.836 -8.376 26.665 1.00 96.94 170 PHE A O 1
ATOM 1396 N N . GLU A 1 171 ? -5.164 -8.089 25.192 1.00 97.75 171 GLU A N 1
ATOM 1397 C CA . GLU A 1 171 ? -4.248 -9.026 25.840 1.00 97.75 171 GLU A CA 1
ATOM 1398 C C . GLU A 1 171 ? -3.759 -8.500 27.197 1.00 97.75 171 GLU A C 1
ATOM 1400 O O . GLU A 1 171 ? -3.797 -9.200 28.211 1.00 97.75 171 GLU A O 1
ATOM 1405 N N . LYS A 1 172 ? -3.288 -7.247 27.254 1.00 96.94 172 LYS A N 1
ATOM 1406 C CA . LYS A 1 172 ? -2.571 -6.739 28.434 1.00 96.94 172 LYS A CA 1
ATOM 1407 C C . LYS A 1 172 ? -3.497 -6.295 29.556 1.00 96.94 172 LYS A C 1
ATOM 1409 O O . LYS A 1 172 ? -3.181 -6.580 30.715 1.00 96.94 172 LYS A O 1
ATOM 1414 N N . GLN A 1 173 ? -4.585 -5.596 29.239 1.00 96.00 173 GLN A N 1
ATOM 1415 C CA . GLN A 1 173 ? -5.498 -5.034 30.238 1.00 96.00 173 GLN A CA 1
ATOM 1416 C C . GLN A 1 173 ? -6.670 -5.975 30.508 1.00 96.00 173 GLN A C 1
ATOM 1418 O O . GLN A 1 173 ? -6.941 -6.273 31.669 1.00 96.00 173 GLN A O 1
ATOM 1423 N N . PHE A 1 174 ? -7.320 -6.488 29.459 1.00 96.94 174 PHE A N 1
ATOM 1424 C CA . PHE A 1 174 ? -8.487 -7.362 29.623 1.00 96.94 174 PHE A CA 1
ATOM 1425 C C . PHE A 1 174 ? -8.133 -8.837 29.839 1.00 96.94 174 PHE A C 1
ATOM 1427 O O . PHE A 1 174 ? -8.996 -9.589 30.282 1.00 96.94 174 PHE A O 1
ATOM 1434 N N . LYS A 1 175 ? -6.871 -9.235 29.612 1.00 97.88 175 LYS A N 1
ATOM 1435 C CA . LYS A 1 175 ? -6.394 -10.624 29.752 1.00 97.88 175 LYS A CA 1
ATOM 1436 C C . LYS A 1 175 ? -7.147 -11.594 28.840 1.00 97.88 175 LYS A C 1
ATOM 1438 O O . LYS A 1 175 ? -7.451 -12.715 29.238 1.00 97.88 175 LYS A O 1
ATOM 1443 N N . ILE A 1 176 ? -7.452 -11.142 27.625 1.00 97.88 176 ILE A N 1
ATOM 1444 C CA . ILE A 1 176 ? -8.113 -11.936 26.592 1.00 97.88 176 ILE A CA 1
ATOM 1445 C C . ILE A 1 176 ? -7.185 -12.009 25.382 1.00 97.88 176 ILE A C 1
ATOM 1447 O O . ILE A 1 176 ? -6.721 -10.975 24.902 1.00 97.88 176 ILE A O 1
ATOM 1451 N N . ASP A 1 177 ? -6.942 -13.216 24.876 1.00 97.81 177 ASP A N 1
ATOM 1452 C CA . ASP A 1 177 ? -6.126 -13.416 23.677 1.00 97.81 177 ASP A CA 1
ATOM 1453 C C . ASP A 1 177 ? -6.713 -12.637 22.490 1.00 97.81 177 ASP A C 1
ATOM 1455 O O . ASP A 1 177 ? -7.933 -12.625 22.264 1.00 97.81 177 ASP A O 1
ATOM 1459 N N . LYS A 1 178 ? -5.859 -11.962 21.713 1.00 97.31 178 LYS A N 1
ATOM 1460 C CA . LYS A 1 178 ? -6.313 -11.084 20.621 1.00 97.31 178 LYS A CA 1
ATOM 1461 C C . LYS A 1 178 ? -7.108 -11.832 19.553 1.00 97.31 178 LYS A C 1
ATOM 1463 O O . LYS A 1 178 ? -7.951 -11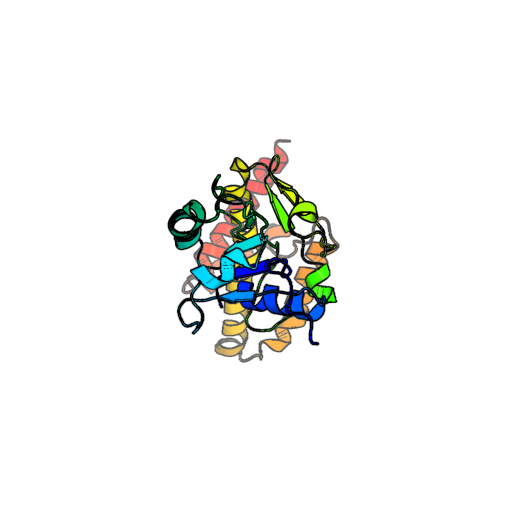.222 18.898 1.00 97.31 178 LYS A O 1
ATOM 1468 N N . GLU A 1 179 ? -6.884 -13.131 19.376 1.00 97.69 179 GLU A N 1
ATOM 1469 C CA . GLU A 1 179 ? -7.542 -13.971 18.374 1.00 97.69 179 GLU A CA 1
ATOM 1470 C C . GLU A 1 179 ? -9.069 -13.963 18.546 1.00 97.69 179 GLU A C 1
ATOM 1472 O O . GLU A 1 179 ? -9.806 -14.000 17.557 1.00 97.69 179 GLU A O 1
ATOM 1477 N N . TYR A 1 180 ? -9.563 -13.797 19.780 1.00 98.00 180 TYR A N 1
ATOM 1478 C CA . TYR A 1 180 ? -10.997 -13.662 20.059 1.00 98.00 180 TYR A CA 1
ATOM 1479 C C . TYR A 1 180 ? -11.617 -12.384 19.478 1.00 98.00 180 TYR A C 1
ATOM 1481 O O . TYR A 1 180 ? -12.836 -12.304 19.324 1.00 98.00 180 TYR A O 1
ATOM 1489 N N . SER A 1 181 ? -10.806 -11.392 19.103 1.00 97.38 181 SER A N 1
ATOM 1490 C CA . SER A 1 181 ? -11.278 -10.188 18.417 1.00 97.38 181 SER A CA 1
ATOM 1491 C C . SER A 1 181 ? -11.317 -10.295 16.893 1.00 97.38 181 SER A C 1
ATOM 1493 O O . SER A 1 181 ? -11.940 -9.459 16.234 1.00 97.38 181 SER A O 1
ATOM 1495 N N . PHE A 1 182 ? -10.699 -11.319 16.299 1.00 98.00 182 PHE A N 1
ATOM 1496 C CA . PHE A 1 182 ? -10.629 -11.448 14.842 1.00 98.00 182 PHE A CA 1
ATOM 1497 C C . PHE A 1 182 ? -12.001 -11.581 14.166 1.00 98.00 182 PHE A C 1
ATOM 1499 O O . PHE A 1 182 ? -12.182 -10.963 13.113 1.00 98.00 182 PHE A O 1
ATOM 1506 N N . PRO A 1 183 ? -13.005 -12.279 14.741 1.00 98.25 183 PRO A N 1
ATOM 1507 C CA . PRO A 1 183 ? -14.357 -12.271 14.185 1.00 98.25 183 PRO A CA 1
ATOM 1508 C C . PRO A 1 183 ? -14.958 -10.861 14.093 1.00 98.25 183 PRO A C 1
ATOM 1510 O O . PRO A 1 183 ? -15.650 -10.553 13.124 1.00 98.25 183 PRO A O 1
ATOM 1513 N N . TYR A 1 184 ? -14.660 -9.989 15.063 1.00 97.44 184 TYR A N 1
ATOM 1514 C CA . TYR A 1 184 ? -15.135 -8.606 15.069 1.00 97.44 184 TYR A CA 1
ATOM 1515 C C . TYR A 1 184 ? -14.466 -7.770 13.969 1.00 97.44 184 TYR A C 1
ATOM 1517 O O . TYR A 1 184 ? -15.168 -7.115 13.197 1.00 97.44 184 TYR A O 1
ATOM 1525 N N . LEU A 1 185 ? -13.138 -7.865 13.827 1.00 97.69 185 LEU A N 1
ATOM 1526 C CA . LEU A 1 185 ? -12.405 -7.243 12.715 1.00 97.69 185 LEU A CA 1
ATOM 1527 C C . LEU A 1 185 ? -12.945 -7.715 11.357 1.00 97.69 185 LEU A C 1
ATOM 1529 O O . LEU A 1 185 ? -13.252 -6.894 10.493 1.00 97.69 185 LEU A O 1
ATOM 1533 N N . LYS A 1 186 ? -13.111 -9.031 11.182 1.00 97.56 186 LYS A N 1
ATOM 1534 C CA . LYS A 1 186 ? -13.613 -9.615 9.933 1.00 97.56 186 LYS A CA 1
ATOM 1535 C C . LYS A 1 186 ? -15.005 -9.087 9.589 1.00 97.56 186 LYS A C 1
ATOM 1537 O O . LYS A 1 186 ? -15.228 -8.650 8.464 1.00 97.56 186 LYS A O 1
ATOM 1542 N N . MET A 1 187 ? -15.917 -9.073 10.561 1.00 97.19 187 MET A N 1
ATOM 1543 C CA . MET A 1 187 ? -17.281 -8.584 10.360 1.00 97.19 187 MET A CA 1
ATOM 1544 C C . MET A 1 187 ? -17.320 -7.092 10.000 1.00 97.19 187 MET A C 1
ATOM 1546 O O . MET A 1 187 ? -18.107 -6.693 9.145 1.00 97.19 187 MET A O 1
ATOM 1550 N N . ILE A 1 188 ? -16.460 -6.261 10.601 1.00 96.50 188 ILE A N 1
ATOM 1551 C CA . ILE A 1 188 ? -16.342 -4.843 10.224 1.00 96.50 188 ILE A CA 1
ATOM 1552 C C . ILE A 1 188 ? -15.936 -4.707 8.755 1.00 96.50 188 ILE A C 1
ATOM 1554 O O . ILE A 1 188 ? -16.600 -3.985 8.009 1.00 96.50 188 ILE A O 1
ATOM 1558 N N . SER A 1 189 ? -14.894 -5.425 8.331 1.00 95.75 189 SER A N 1
ATOM 1559 C CA . SER A 1 189 ? -14.433 -5.409 6.939 1.00 95.75 189 SER A CA 1
ATOM 1560 C C . SER A 1 189 ? -15.517 -5.893 5.974 1.00 95.75 189 SER A C 1
ATOM 1562 O O . SER A 1 189 ? -15.762 -5.261 4.950 1.00 95.75 189 SER A O 1
ATOM 1564 N N . GLU A 1 190 ? -16.223 -6.973 6.312 1.00 96.38 190 GLU A N 1
ATOM 1565 C CA . GLU A 1 190 ? -17.334 -7.473 5.498 1.00 96.38 190 GLU A CA 1
ATOM 1566 C C . GLU A 1 190 ? -18.485 -6.469 5.382 1.00 96.38 190 GLU A C 1
ATOM 1568 O O . GLU A 1 190 ? -19.017 -6.272 4.289 1.00 96.38 190 GLU A O 1
ATOM 1573 N N . ASN A 1 191 ? -18.855 -5.806 6.478 1.00 96.12 191 ASN A N 1
ATOM 1574 C CA . ASN A 1 191 ? -19.917 -4.804 6.468 1.00 96.12 191 ASN A CA 1
ATOM 1575 C C . ASN A 1 191 ? -19.546 -3.594 5.607 1.00 96.12 191 ASN A C 1
ATOM 1577 O O . ASN A 1 191 ? -20.400 -3.110 4.868 1.00 96.12 191 ASN A O 1
ATOM 1581 N N . LEU A 1 192 ? -18.286 -3.144 5.653 1.00 95.75 192 LEU A N 1
ATOM 1582 C CA . LEU A 1 192 ? -17.782 -2.065 4.793 1.00 95.75 192 LEU A CA 1
ATOM 1583 C C . LEU A 1 192 ? -17.898 -2.405 3.300 1.00 95.75 192 LEU A C 1
ATOM 1585 O O . LEU A 1 192 ? -18.132 -1.509 2.497 1.00 95.75 192 LEU A O 1
ATOM 1589 N N . MET A 1 193 ? -17.764 -3.683 2.932 1.00 94.81 193 MET A N 1
ATOM 1590 C CA . MET A 1 193 ? -17.888 -4.130 1.540 1.00 94.81 193 MET A CA 1
ATOM 1591 C C . MET A 1 193 ? -19.341 -4.333 1.088 1.00 94.81 193 MET A C 1
ATOM 1593 O O . MET A 1 193 ? -19.627 -4.220 -0.101 1.00 94.81 193 MET A O 1
ATOM 1597 N N . LYS A 1 194 ? -20.257 -4.672 2.005 1.00 94.50 194 LYS A N 1
ATOM 1598 C CA . LYS A 1 194 ? -21.631 -5.094 1.666 1.00 94.50 194 LYS A CA 1
ATOM 1599 C C . LYS A 1 194 ? -22.702 -4.029 1.917 1.00 94.50 194 LYS A C 1
ATOM 1601 O O . LYS A 1 194 ? -23.767 -4.099 1.310 1.00 94.50 194 LYS A O 1
ATOM 1606 N N . SER A 1 195 ? -22.474 -3.092 2.837 1.00 93.25 195 SER A N 1
ATOM 1607 C CA . SER A 1 195 ? -23.493 -2.140 3.295 1.00 93.25 195 SER A CA 1
ATOM 1608 C C . SER A 1 195 ? -23.176 -0.708 2.875 1.00 93.25 195 SER A C 1
ATOM 1610 O O . SER A 1 195 ? -22.069 -0.222 3.083 1.00 93.25 195 SER A O 1
ATOM 1612 N N . ASN A 1 196 ? -24.196 0.011 2.399 1.00 88.00 196 ASN A N 1
ATOM 1613 C CA . ASN A 1 196 ? -24.122 1.454 2.134 1.00 88.00 196 ASN A CA 1
ATOM 1614 C C . ASN A 1 196 ? -24.090 2.300 3.422 1.00 88.00 196 ASN A C 1
ATOM 1616 O O . ASN A 1 196 ? -23.854 3.505 3.381 1.00 88.00 196 ASN A O 1
ATOM 1620 N N . SER A 1 197 ? -24.381 1.704 4.581 1.00 88.38 197 SER A N 1
ATOM 1621 C CA . SER A 1 197 ? -24.358 2.380 5.886 1.00 88.38 197 SER A CA 1
ATOM 1622 C C . SER A 1 197 ? -23.853 1.420 6.969 1.00 88.38 197 SER A C 1
ATOM 1624 O O . SER A 1 197 ? -24.624 0.965 7.812 1.00 88.38 197 SER A O 1
ATOM 1626 N N . PRO A 1 198 ? -22.556 1.063 6.938 1.00 91.38 198 PRO A N 1
ATOM 1627 C CA . PRO A 1 198 ? -21.986 0.031 7.805 1.00 91.38 198 PRO A CA 1
ATOM 1628 C C . PRO A 1 198 ? -21.730 0.514 9.239 1.00 91.38 198 PRO A C 1
ATOM 1630 O O . PRO A 1 198 ? -21.511 -0.299 10.137 1.00 91.38 198 PRO A O 1
ATOM 1633 N N . LEU A 1 199 ? -21.734 1.831 9.470 1.00 91.19 199 LEU A N 1
ATOM 1634 C CA . LEU A 1 199 ? -21.447 2.408 10.777 1.00 91.19 199 LEU A CA 1
ATOM 1635 C C . LEU A 1 199 ? -22.604 2.159 11.752 1.00 91.19 199 LEU A C 1
ATOM 1637 O O . LEU A 1 199 ? -23.728 2.614 11.546 1.00 91.19 199 LEU A O 1
ATOM 1641 N N . THR A 1 200 ? -22.295 1.501 12.865 1.00 88.62 200 THR A N 1
ATOM 1642 C CA . THR A 1 200 ? -23.216 1.269 13.984 1.00 88.62 200 THR A CA 1
ATOM 1643 C C . THR A 1 200 ? -22.655 1.881 15.275 1.00 88.62 200 THR A C 1
ATOM 1645 O O . THR A 1 200 ? -21.622 2.551 15.270 1.00 88.62 200 THR A O 1
ATOM 1648 N N . GLY A 1 201 ? -23.339 1.691 16.406 1.00 91.88 201 GLY A N 1
ATOM 1649 C CA . GLY A 1 201 ? -22.826 2.106 17.715 1.00 91.88 201 GLY A CA 1
ATOM 1650 C C . GLY A 1 201 ? -23.216 3.530 18.143 1.00 91.88 201 GLY A C 1
ATOM 1651 O O . GLY A 1 201 ? -24.149 4.120 17.590 1.00 91.88 201 GLY A O 1
ATOM 1652 N N . PRO A 1 202 ? -22.557 4.075 19.184 1.00 94.50 202 PRO A N 1
ATOM 1653 C CA . PRO A 1 202 ? -23.000 5.295 19.859 1.00 94.50 202 PRO A CA 1
ATOM 1654 C C . PRO A 1 202 ? -22.931 6.544 18.972 1.00 94.50 202 PRO A C 1
ATOM 1656 O O . PRO A 1 202 ? -23.818 7.386 19.072 1.00 94.50 202 PRO A O 1
ATOM 1659 N N . LEU A 1 203 ? -21.955 6.648 18.059 1.00 92.56 203 LEU A N 1
ATOM 1660 C CA . LEU A 1 203 ? -21.882 7.765 17.105 1.00 92.56 203 LEU A CA 1
ATOM 1661 C C . LEU A 1 203 ? -23.074 7.742 16.138 1.00 92.56 203 LEU A C 1
ATOM 1663 O O . LEU A 1 203 ? -23.758 8.753 15.978 1.00 92.56 203 LEU A O 1
ATOM 1667 N N . ALA A 1 204 ? -23.382 6.579 15.553 1.00 91.19 204 ALA A N 1
ATOM 1668 C CA . ALA A 1 204 ? -24.518 6.426 14.644 1.00 91.19 204 ALA A CA 1
ATOM 1669 C C . ALA A 1 204 ? -25.848 6.807 15.320 1.00 91.19 204 ALA A C 1
ATOM 1671 O O . ALA A 1 204 ? -26.644 7.541 14.731 1.00 91.19 204 ALA A O 1
ATOM 1672 N N . ARG A 1 205 ? -26.041 6.381 16.579 1.00 92.50 205 ARG A N 1
ATOM 1673 C CA . ARG A 1 205 ? -27.246 6.662 17.383 1.00 92.50 205 ARG A CA 1
ATOM 1674 C C . ARG A 1 205 ? -27.274 8.045 18.048 1.00 92.50 205 ARG A C 1
ATOM 1676 O O . ARG A 1 205 ? -28.311 8.420 18.580 1.00 92.50 205 ARG A O 1
ATOM 1683 N N . GLY A 1 206 ? -26.170 8.796 18.044 1.00 89.12 206 GLY A N 1
ATOM 1684 C CA . GLY A 1 206 ? -26.075 10.084 18.742 1.00 89.12 206 GLY A CA 1
ATOM 1685 C C . GLY A 1 206 ? -26.084 9.971 20.274 1.00 89.12 206 GLY A C 1
ATOM 1686 O O . GLY A 1 206 ? -26.559 10.875 20.959 1.00 89.12 206 GLY A O 1
ATOM 1687 N N . ASP A 1 207 ? -25.576 8.866 20.823 1.00 94.69 207 ASP A N 1
ATOM 1688 C CA . ASP A 1 207 ? -25.588 8.583 22.261 1.00 94.69 207 ASP A CA 1
ATOM 1689 C C . ASP A 1 207 ? -24.489 9.363 23.003 1.00 94.69 207 ASP A C 1
ATOM 1691 O O . ASP A 1 207 ? -23.391 8.862 23.267 1.00 94.69 207 ASP A O 1
ATOM 1695 N N . LYS A 1 208 ? -24.791 10.626 23.325 1.00 94.75 208 LYS A N 1
ATOM 1696 C CA . LYS A 1 208 ? -23.853 11.556 23.975 1.00 94.75 208 LYS A CA 1
ATOM 1697 C C . LYS A 1 208 ? -23.325 11.029 25.312 1.00 94.75 208 LYS A C 1
ATOM 1699 O O . LYS A 1 208 ? -22.132 11.141 25.570 1.00 94.75 208 LYS A O 1
ATOM 1704 N N . LYS A 1 209 ? -24.180 10.389 26.121 1.00 97.00 209 LYS A N 1
ATOM 1705 C CA . LYS A 1 209 ? -23.787 9.863 27.440 1.00 97.00 209 LYS A CA 1
ATOM 1706 C C . LYS A 1 209 ? -22.774 8.727 27.316 1.00 97.00 209 LYS A C 1
ATOM 1708 O O . LYS A 1 209 ? -21.836 8.658 28.106 1.00 97.00 209 LYS A O 1
ATOM 1713 N N . VAL A 1 210 ? -22.946 7.834 26.338 1.00 96.81 210 VAL A N 1
ATOM 1714 C CA . VAL A 1 210 ? -21.956 6.776 26.072 1.00 96.81 210 VAL A CA 1
ATOM 1715 C C . VAL A 1 210 ? -20.657 7.370 25.530 1.00 96.81 210 VAL A C 1
ATOM 1717 O O . VAL A 1 210 ? -19.583 6.966 25.964 1.00 96.81 210 VAL A O 1
ATOM 1720 N N . ILE A 1 211 ? -20.738 8.360 24.637 1.00 97.25 211 ILE A N 1
ATOM 1721 C CA . ILE A 1 211 ? -19.557 9.052 24.100 1.00 97.25 211 ILE A CA 1
ATOM 1722 C C . ILE A 1 211 ? -18.728 9.706 25.215 1.00 97.25 211 ILE A C 1
ATOM 1724 O O . ILE A 1 211 ? -17.512 9.530 25.240 1.00 97.25 211 ILE A O 1
ATOM 1728 N N . GLU A 1 212 ? -19.367 10.413 26.147 1.00 97.38 212 GLU A N 1
ATOM 1729 C CA . GLU A 1 212 ? -18.695 11.044 27.291 1.00 97.38 212 GLU A CA 1
ATOM 1730 C C . GLU A 1 212 ? -18.000 10.009 28.180 1.00 97.38 212 GLU A C 1
ATOM 1732 O O . GLU A 1 212 ? -16.821 10.161 28.490 1.00 97.38 212 GLU A O 1
ATOM 1737 N N . LYS A 1 213 ? -18.690 8.911 28.517 1.00 97.94 213 LYS A N 1
ATOM 1738 C CA . LYS A 1 213 ? -18.099 7.820 29.306 1.00 97.94 213 LYS A CA 1
ATOM 1739 C C . LYS A 1 213 ? -16.897 7.180 28.612 1.00 97.94 213 LYS A C 1
ATOM 1741 O O . LYS A 1 213 ? -15.894 6.921 29.271 1.00 97.94 213 LYS A O 1
ATOM 1746 N N . ASN A 1 214 ? -16.977 6.954 27.300 1.00 97.69 214 ASN A N 1
ATOM 1747 C CA . ASN A 1 214 ? -15.866 6.404 26.521 1.00 97.69 214 ASN A CA 1
ATOM 1748 C C . ASN A 1 214 ? -14.653 7.345 26.530 1.00 97.69 214 ASN A C 1
ATOM 1750 O O . ASN A 1 214 ? -13.528 6.889 26.707 1.00 97.69 214 ASN A O 1
ATOM 1754 N N . LEU A 1 215 ? -14.875 8.654 26.372 1.00 97.56 215 LEU A N 1
ATOM 1755 C CA . LEU A 1 215 ? -13.808 9.656 26.430 1.00 97.56 215 LEU A CA 1
ATOM 1756 C C . LEU A 1 215 ? -13.145 9.710 27.810 1.00 97.56 215 LEU A C 1
ATOM 1758 O O . LEU A 1 215 ? -11.922 9.771 27.882 1.00 97.56 215 LEU A O 1
ATOM 1762 N N . SER A 1 216 ? -13.926 9.645 28.892 1.00 97.62 216 SER A N 1
ATOM 1763 C CA . SER A 1 216 ? -13.381 9.560 30.253 1.00 97.62 216 SER A CA 1
ATOM 1764 C C . SER A 1 216 ? -12.568 8.282 30.471 1.00 97.62 216 SER A C 1
ATOM 1766 O O . SER A 1 216 ? -11.506 8.338 31.076 1.00 97.62 216 SER A O 1
ATOM 1768 N N . ALA A 1 217 ? -13.018 7.141 29.939 1.00 96.81 217 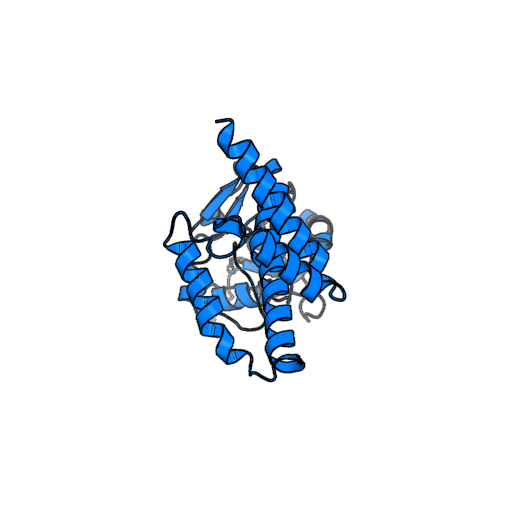ALA A N 1
ATOM 1769 C CA . ALA A 1 217 ? -12.284 5.877 30.043 1.00 96.81 217 ALA A CA 1
ATOM 1770 C C . ALA A 1 217 ? -10.947 5.882 29.277 1.00 96.81 217 ALA A C 1
ATOM 1772 O O . ALA A 1 217 ? -10.060 5.098 29.598 1.00 96.81 217 ALA A O 1
ATOM 1773 N N . LEU A 1 218 ? -10.800 6.759 28.279 1.00 96.88 218 LEU A N 1
ATOM 1774 C CA . LEU A 1 218 ? -9.582 6.916 27.483 1.00 96.88 218 LEU A CA 1
ATOM 1775 C C . LEU A 1 218 ? -8.691 8.071 27.954 1.00 96.88 218 LEU A C 1
ATOM 1777 O O . LEU A 1 218 ? -7.673 8.309 27.324 1.00 96.88 218 LEU A O 1
ATOM 1781 N N . GLN A 1 219 ? -9.044 8.805 29.011 1.00 94.62 219 GLN A N 1
ATOM 1782 C CA . GLN A 1 219 ? -8.399 10.084 29.355 1.00 94.62 219 GLN A CA 1
ATOM 1783 C C . GLN A 1 219 ? -6.865 10.016 29.507 1.00 94.62 219 GLN A C 1
ATOM 1785 O O . GLN A 1 219 ? -6.188 10.990 29.191 1.00 94.62 219 GLN A O 1
ATOM 1790 N N . ASP A 1 220 ? -6.333 8.867 29.930 1.00 93.94 220 ASP A N 1
ATOM 1791 C CA . ASP A 1 220 ? -4.899 8.632 30.143 1.00 93.94 220 ASP A CA 1
ATOM 1792 C C . ASP A 1 220 ? -4.217 7.937 28.940 1.00 93.94 220 ASP A C 1
ATOM 1794 O O . ASP A 1 220 ? -3.035 7.596 28.984 1.00 93.94 220 ASP A O 1
ATOM 1798 N N . GLU A 1 221 ? -4.952 7.719 27.844 1.00 94.81 221 GLU A N 1
ATOM 1799 C CA . GLU A 1 221 ? -4.480 7.089 26.611 1.00 94.81 221 GLU A CA 1
ATOM 1800 C C . GLU A 1 221 ? -4.278 8.135 25.501 1.00 94.81 221 GLU A C 1
ATOM 1802 O O . GLU A 1 221 ? -5.177 8.938 25.239 1.00 94.81 221 GLU A O 1
ATOM 1807 N N . PRO A 1 222 ? -3.185 8.068 24.714 1.00 94.75 222 PRO A N 1
ATOM 1808 C CA . PRO A 1 222 ? -2.995 8.944 23.550 1.00 94.75 222 PRO A CA 1
ATOM 1809 C C . PRO A 1 222 ? -4.146 8.887 22.526 1.00 94.75 222 PRO A C 1
ATOM 1811 O O . PRO A 1 222 ? -4.364 9.822 21.757 1.00 94.75 222 PRO A O 1
ATOM 1814 N N . PHE A 1 223 ? -4.909 7.790 22.518 1.00 96.62 223 PHE A N 1
ATOM 1815 C CA . PHE A 1 223 ? -6.037 7.564 21.615 1.00 96.62 223 PHE A CA 1
ATOM 1816 C C . PHE A 1 223 ? -7.292 8.384 21.961 1.00 96.62 223 PHE A C 1
ATOM 1818 O O . PHE A 1 223 ? -8.215 8.424 21.143 1.00 96.62 223 PHE A O 1
ATOM 1825 N N . VAL A 1 224 ? -7.343 9.077 23.109 1.00 97.75 224 VAL A N 1
ATOM 1826 C CA . VAL A 1 224 ? -8.469 9.972 23.440 1.00 97.75 224 VAL A CA 1
ATOM 1827 C C . VAL A 1 224 ? -8.647 11.072 22.398 1.00 97.75 224 VAL A C 1
ATOM 1829 O O . VAL A 1 224 ? -9.768 11.336 21.965 1.00 97.75 224 VAL A O 1
ATOM 1832 N N . GLU A 1 225 ? -7.549 11.647 21.907 1.00 97.25 225 GLU A N 1
ATOM 1833 C CA . GLU A 1 225 ? -7.592 12.706 20.895 1.00 97.25 225 GLU A CA 1
ATOM 1834 C C . GLU A 1 225 ? -8.013 12.175 19.525 1.00 97.25 225 GLU A C 1
ATOM 1836 O O . GLU A 1 225 ? -8.721 12.853 18.773 1.00 97.25 225 GLU A O 1
ATOM 1841 N N . ILE A 1 226 ? -7.676 10.919 19.224 1.00 96.88 226 ILE A N 1
ATOM 1842 C CA . ILE A 1 226 ? -8.179 10.233 18.033 1.00 96.88 226 ILE A CA 1
ATOM 1843 C C . ILE A 1 226 ? -9.696 10.056 18.157 1.00 96.88 226 ILE A C 1
ATOM 1845 O O . ILE A 1 226 ? -10.428 10.455 17.252 1.00 96.88 226 ILE A O 1
ATOM 1849 N N . TYR A 1 227 ? -10.193 9.555 19.293 1.00 97.31 227 TYR A N 1
ATOM 1850 C CA . TYR A 1 227 ? -11.633 9.415 19.533 1.00 97.31 227 TYR A CA 1
ATOM 1851 C C . TYR A 1 227 ? -12.360 10.763 19.388 1.00 97.31 227 TYR A C 1
ATOM 1853 O O . TYR A 1 227 ? -13.364 10.849 18.675 1.00 97.31 227 TYR A O 1
ATOM 1861 N N . ARG A 1 228 ? -11.843 11.837 20.008 1.00 96.88 228 ARG A N 1
ATOM 1862 C CA . ARG A 1 228 ? -12.394 13.200 19.867 1.00 96.88 228 ARG A CA 1
ATOM 1863 C C . ARG A 1 228 ? -12.427 13.644 18.410 1.00 96.88 228 ARG A C 1
ATOM 1865 O O . ARG A 1 228 ? -13.441 14.174 17.958 1.00 96.88 228 ARG A O 1
ATOM 1872 N N . SER A 1 229 ? -11.353 13.390 17.668 1.00 97.00 229 SER A N 1
ATOM 1873 C CA . SER A 1 229 ? -11.260 13.731 16.248 1.00 97.00 229 SER A CA 1
ATOM 1874 C C . SER A 1 229 ? -12.319 13.001 15.420 1.00 97.00 229 SER A C 1
ATOM 1876 O O . SER A 1 229 ? -12.991 13.638 14.614 1.00 97.00 229 SER A O 1
ATOM 1878 N N . PHE A 1 230 ? -12.552 11.707 15.663 1.00 96.25 230 PHE A N 1
ATOM 1879 C CA . PHE A 1 230 ? -13.625 10.959 14.996 1.00 96.25 230 PHE A CA 1
ATOM 1880 C C . PHE A 1 230 ? -15.015 11.519 15.314 1.00 96.25 230 PHE A C 1
ATOM 1882 O O . PHE A 1 230 ? -15.810 11.708 14.395 1.00 96.25 230 PHE A O 1
ATOM 1889 N N . VAL A 1 231 ? -15.305 11.833 16.582 1.00 96.31 231 VAL A N 1
ATOM 1890 C CA . VAL A 1 231 ? -16.590 12.443 16.977 1.00 96.31 231 VAL A CA 1
ATOM 1891 C C . VAL A 1 231 ? -16.792 13.791 16.282 1.00 96.31 231 VAL A C 1
ATOM 1893 O O . VAL A 1 231 ? -17.841 14.026 15.683 1.00 96.31 231 VAL A O 1
ATOM 1896 N N . ASN A 1 232 ? -15.780 14.659 16.314 1.00 95.94 232 ASN A N 1
ATOM 1897 C CA . ASN A 1 232 ? -15.842 15.985 15.703 1.00 95.94 232 ASN A CA 1
ATOM 1898 C C . ASN A 1 232 ? -16.028 15.901 14.183 1.00 95.94 232 ASN A C 1
ATOM 1900 O O . ASN A 1 232 ? -16.885 16.588 13.629 1.00 95.94 232 ASN A O 1
ATOM 1904 N N . THR A 1 233 ? -15.259 15.042 13.510 1.00 95.50 233 THR A N 1
ATOM 1905 C CA . THR A 1 233 ? -15.372 14.820 12.064 1.00 95.50 233 THR A CA 1
ATOM 1906 C C . THR A 1 233 ? -16.743 14.262 11.697 1.00 95.50 233 THR A C 1
ATOM 1908 O O . THR A 1 233 ? -17.381 14.773 10.780 1.00 95.50 233 THR A O 1
ATOM 1911 N N . PHE A 1 234 ? -17.242 13.273 12.442 1.00 94.12 234 PHE A N 1
ATOM 1912 C CA . PHE A 1 234 ? -18.557 12.684 12.196 1.00 94.12 234 PHE A CA 1
ATOM 1913 C C . PHE A 1 234 ? -19.694 13.707 12.325 1.00 94.12 234 PHE A C 1
ATOM 1915 O O . PHE A 1 234 ? -20.587 13.749 11.478 1.00 94.12 234 PHE A O 1
ATOM 1922 N N . ASN A 1 235 ? -19.644 14.571 13.343 1.00 93.00 235 ASN A N 1
ATOM 1923 C CA . ASN A 1 235 ? -20.636 15.634 13.519 1.00 93.00 235 ASN A CA 1
ATOM 1924 C C . ASN A 1 235 ? -20.594 16.641 12.358 1.00 93.00 235 ASN A C 1
ATOM 1926 O O . ASN A 1 235 ? -21.637 16.928 11.773 1.00 93.00 235 ASN A O 1
ATOM 1930 N N . LYS A 1 236 ? -19.396 17.084 11.947 1.00 93.88 236 LYS A N 1
ATOM 1931 C CA . LYS A 1 236 ? -19.223 17.978 10.787 1.00 93.88 236 LYS A CA 1
ATOM 1932 C C . LYS A 1 236 ? -19.767 17.370 9.492 1.00 93.88 236 LYS A C 1
ATOM 1934 O O . LYS A 1 236 ? -20.399 18.069 8.704 1.00 93.88 236 LYS A O 1
ATOM 1939 N N . MET A 1 237 ? -19.556 16.069 9.271 1.00 90.56 237 MET A N 1
ATOM 1940 C CA . MET A 1 237 ? -20.098 15.366 8.102 1.00 90.56 237 MET A CA 1
ATOM 1941 C C . MET A 1 237 ? -21.631 15.339 8.102 1.00 90.56 237 MET A C 1
ATOM 1943 O O . MET A 1 237 ? -22.239 15.511 7.048 1.00 90.56 237 MET A O 1
ATOM 1947 N N . LYS A 1 238 ? -22.268 15.163 9.269 1.00 85.44 238 LYS A N 1
ATOM 1948 C CA . LYS A 1 238 ? -23.733 15.228 9.395 1.00 85.44 238 LYS A CA 1
ATOM 1949 C C . LYS A 1 238 ? -24.281 16.634 9.152 1.00 85.44 238 LYS A C 1
ATOM 1951 O O . LYS A 1 238 ? -25.292 16.778 8.474 1.00 85.44 238 LYS A O 1
ATOM 1956 N N . GLU A 1 239 ? -23.619 17.659 9.679 1.00 83.00 239 GLU A N 1
ATOM 1957 C CA . GLU A 1 239 ? -24.026 19.058 9.495 1.00 83.00 239 GLU A CA 1
ATOM 1958 C C . GLU A 1 239 ? -23.921 19.495 8.027 1.00 83.00 239 GLU A C 1
ATOM 1960 O O . GLU A 1 239 ? -24.865 20.072 7.491 1.00 83.00 239 GLU A O 1
ATOM 1965 N N . GLY A 1 240 ? -22.818 19.154 7.350 1.00 68.94 240 GLY A N 1
ATOM 1966 C CA . GLY A 1 240 ? -22.628 19.449 5.925 1.00 68.94 240 GLY A CA 1
ATOM 1967 C C . GLY A 1 240 ? -23.494 18.598 4.986 1.00 68.94 240 GLY A C 1
ATOM 1968 O O . GLY A 1 240 ? -23.812 19.034 3.883 1.00 68.94 240 GLY A O 1
ATOM 1969 N N . GLY A 1 241 ? -23.907 17.403 5.420 1.00 58.44 241 GLY A N 1
ATOM 1970 C CA . GLY A 1 241 ? -24.833 16.538 4.681 1.00 58.44 241 GLY A CA 1
ATOM 1971 C C . GLY A 1 241 ? -26.289 17.019 4.694 1.00 58.44 241 GLY A C 1
ATOM 1972 O O . GLY A 1 241 ? -27.027 16.690 3.776 1.00 58.44 241 GLY A O 1
ATOM 1973 N N . ASN A 1 242 ? -26.689 17.831 5.680 1.00 49.47 242 ASN A N 1
ATOM 1974 C CA . ASN A 1 242 ? -28.030 18.431 5.767 1.00 49.47 242 ASN A CA 1
ATOM 1975 C C . ASN A 1 242 ? -28.170 19.757 4.986 1.00 49.47 242 ASN A C 1
ATOM 1977 O O . ASN A 1 242 ? -29.220 20.394 5.054 1.00 49.47 242 ASN A O 1
ATOM 1981 N N . GLN A 1 243 ? -27.121 20.201 4.283 1.00 39.75 243 GLN A N 1
ATOM 1982 C CA . GLN A 1 243 ? -27.124 21.414 3.448 1.00 39.75 243 GLN A CA 1
ATOM 1983 C C . GLN A 1 243 ? -27.122 21.115 1.934 1.00 39.75 243 GLN A C 1
ATOM 1985 O O . GLN A 1 243 ? -26.914 22.029 1.135 1.00 39.75 243 GLN A O 1
ATOM 1990 N N . LYS A 1 244 ? -27.346 19.859 1.531 1.00 35.09 244 LYS A N 1
ATOM 1991 C CA . LYS A 1 244 ? -27.526 19.446 0.132 1.00 35.09 244 LYS A CA 1
ATOM 1992 C C . LYS A 1 244 ? -28.893 18.825 -0.090 1.00 35.09 244 LYS A C 1
ATOM 1994 O O . LYS A 1 244 ? -29.338 18.074 0.803 1.00 35.09 244 LYS A O 1
#